Protein AF-A0A962QA77-F1 (afdb_monomer)

Radius of gyration: 34.15 Å; Cα contacts (8 Å, |Δi|>4): 420; chains: 1; bounding box: 52×124×52 Å

Sequence (228 aa):
MKNAIILLVVTMLFLCENAISVGSSDRTVRLENITTDKTNQDINVTPTGTGVVSLNNYALLNDVLLYNFEDDSVSTGANVTLDTPEKTVKSVSNVSLSSIDMITAPSLGDQFFILTNKTGAVVTVNNLTGATPANQIITGTGDNLDMAINASLSLYYDTNSSKWRVVGGSGGGAGTLQEIYDASVPPSIDVTDTNGPLVLADSNLDPMTDNILEIQDSSDVETFSFDI

pLDDT: mean 74.61, std 20.06, range [27.59, 98.62]

Secondary structure (DSSP, 8-state):
----------EEEEETTTEEEEE-TTS-EEEEETTTTEEEEEE-----SS-PPP-S-HHHHHHHHS-PEEEE-S--BSSEEEPPPSSSEEEE--TTB-EEEEEPPPSSS-EEEEEEE-SSS-EEE-TT-SS-GGGBEE-SSSS-EEE-TT-EEEEEEETTTTEEEEEEE--S----HHHHHHTSPP-------SSS----B-TT-PBP-S----EE-TTS--EE----

Mean predicted aligned error: 18.29 Å

Structure (mmCIF, N/CA/C/O backbone):
data_AF-A0A962QA77-F1
#
_entry.id   AF-A0A962QA77-F1
#
loop_
_atom_site.group_PDB
_atom_site.id
_atom_site.type_symbol
_atom_site.label_atom_id
_atom_site.label_alt_id
_atom_site.label_comp_id
_atom_site.label_asym_id
_atom_site.label_entity_id
_atom_site.label_seq_id
_atom_site.pdbx_PDB_ins_code
_atom_site.Cartn_x
_atom_site.Cartn_y
_atom_site.Cartn_z
_atom_site.occupancy
_atom_site.B_iso_or_equiv
_a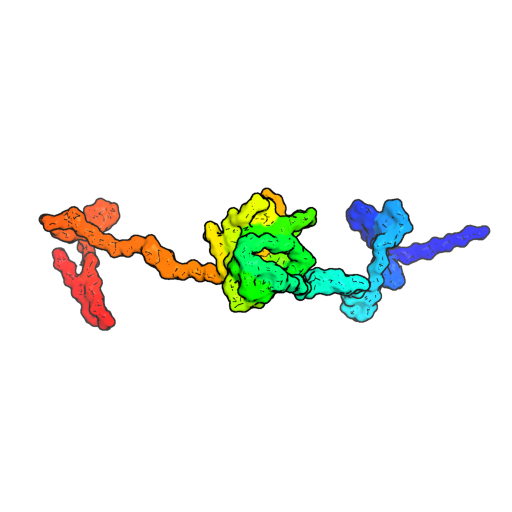tom_site.auth_seq_id
_atom_site.auth_comp_id
_atom_site.auth_asym_id
_atom_site.auth_atom_id
_atom_site.pdbx_PDB_model_num
ATOM 1 N N . MET A 1 1 ? 31.660 63.357 -15.142 1.00 35.28 1 MET A N 1
ATOM 2 C CA . MET A 1 1 ? 31.754 62.539 -13.915 1.00 35.28 1 MET A CA 1
ATOM 3 C C . MET A 1 1 ? 30.790 61.372 -14.068 1.00 35.28 1 MET A C 1
ATOM 5 O O . MET A 1 1 ? 29.591 61.602 -14.086 1.00 35.28 1 MET A O 1
ATOM 9 N N . LYS A 1 2 ? 31.298 60.161 -14.328 1.00 32.53 2 LYS A N 1
ATOM 10 C CA . LYS A 1 2 ? 30.496 58.928 -14.369 1.00 32.53 2 LYS A CA 1
ATOM 11 C C . LYS A 1 2 ? 30.696 58.239 -13.022 1.00 32.53 2 LYS A C 1
ATOM 13 O O . LYS A 1 2 ? 31.818 57.852 -12.713 1.00 32.53 2 LYS A O 1
ATOM 18 N N . ASN A 1 3 ? 29.641 58.156 -12.222 1.00 28.28 3 ASN A N 1
ATOM 19 C CA . ASN A 1 3 ? 29.680 57.482 -10.929 1.00 28.28 3 ASN A CA 1
ATOM 20 C C . ASN A 1 3 ? 29.719 55.969 -11.173 1.00 28.28 3 ASN A C 1
ATOM 22 O O . ASN A 1 3 ? 28.799 55.423 -11.778 1.00 28.28 3 ASN A O 1
ATOM 26 N N . ALA A 1 4 ? 30.792 55.310 -10.740 1.00 27.59 4 ALA A N 1
ATOM 27 C CA . ALA A 1 4 ? 30.869 53.857 -10.697 1.00 27.59 4 ALA A CA 1
ATOM 28 C C . ALA A 1 4 ? 30.218 53.373 -9.395 1.00 27.59 4 ALA A C 1
ATOM 30 O O . ALA A 1 4 ? 30.636 53.772 -8.309 1.00 27.59 4 ALA A O 1
ATOM 31 N N . ILE A 1 5 ? 29.190 52.532 -9.505 1.00 35.88 5 ILE A N 1
ATOM 32 C CA . ILE A 1 5 ? 28.643 51.780 -8.374 1.00 35.88 5 ILE A CA 1
ATOM 33 C C . ILE A 1 5 ? 29.513 50.529 -8.237 1.00 35.88 5 ILE A C 1
ATOM 35 O O . ILE A 1 5 ? 29.504 49.666 -9.111 1.00 35.88 5 ILE A O 1
ATOM 39 N N . ILE A 1 6 ? 30.313 50.463 -7.174 1.00 33.72 6 ILE A N 1
ATOM 40 C CA . ILE A 1 6 ? 31.056 49.258 -6.796 1.00 33.72 6 ILE A CA 1
ATOM 41 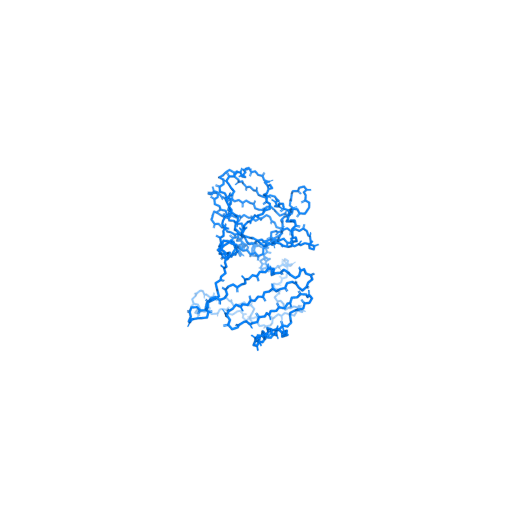C C . ILE A 1 6 ? 30.085 48.365 -6.023 1.00 33.72 6 ILE A C 1
ATOM 43 O O . ILE A 1 6 ? 29.670 48.719 -4.920 1.00 33.72 6 ILE A O 1
ATOM 47 N N . LEU A 1 7 ? 29.712 47.224 -6.604 1.00 40.56 7 LEU A N 1
ATOM 48 C CA . LEU A 1 7 ? 28.947 46.182 -5.922 1.00 40.56 7 LEU A CA 1
ATOM 49 C C . LEU A 1 7 ? 29.936 45.175 -5.318 1.00 40.56 7 LEU A C 1
ATOM 51 O O . LEU A 1 7 ? 30.685 44.521 -6.039 1.00 40.56 7 LEU A O 1
ATOM 55 N N . LEU A 1 8 ? 29.975 45.089 -3.988 1.00 38.34 8 LEU A N 1
ATOM 56 C CA . LEU A 1 8 ? 30.843 44.175 -3.240 1.00 38.34 8 LEU A CA 1
ATOM 57 C C . LEU A 1 8 ? 30.113 42.829 -3.072 1.00 38.34 8 LEU A C 1
ATOM 59 O O . LEU A 1 8 ? 29.238 42.708 -2.218 1.00 38.34 8 LEU A O 1
ATOM 63 N N . VAL A 1 9 ? 30.445 41.833 -3.900 1.00 49.41 9 VAL A N 1
ATOM 64 C CA . VAL A 1 9 ? 29.938 40.449 -3.792 1.00 49.41 9 VAL A CA 1
ATOM 65 C C . VAL A 1 9 ? 31.012 39.581 -3.136 1.00 49.41 9 VAL A C 1
ATOM 67 O O . VAL A 1 9 ? 32.176 39.657 -3.523 1.00 49.41 9 VAL A O 1
ATOM 70 N N . VAL A 1 10 ? 30.641 38.786 -2.124 1.00 52.81 10 VAL A N 1
ATOM 71 C CA . VAL A 1 10 ? 31.610 38.072 -1.268 1.00 52.81 10 VAL A CA 1
ATOM 72 C C . VAL A 1 10 ? 31.948 36.673 -1.804 1.00 52.81 10 VAL A C 1
ATOM 74 O O . VAL A 1 10 ? 33.113 36.291 -1.758 1.00 52.81 10 VAL A O 1
ATOM 77 N N . THR A 1 11 ? 30.994 35.933 -2.380 1.00 53.22 11 THR A N 1
ATOM 78 C CA . THR A 1 11 ? 31.228 34.629 -3.039 1.00 53.22 11 THR A CA 1
ATOM 79 C C . THR A 1 11 ? 30.122 34.307 -4.059 1.00 53.22 11 THR A C 1
ATOM 81 O O . THR A 1 11 ? 28.952 34.620 -3.834 1.00 53.22 11 THR A O 1
ATOM 84 N N . MET A 1 12 ? 30.481 33.666 -5.181 1.00 54.38 12 MET A N 1
ATOM 85 C CA . MET A 1 12 ? 29.548 33.145 -6.196 1.00 54.38 12 MET A CA 1
ATOM 86 C C . MET A 1 12 ? 29.799 31.650 -6.424 1.00 54.38 12 MET A C 1
ATOM 88 O O . MET A 1 12 ? 30.950 31.238 -6.570 1.00 54.38 12 MET A O 1
ATOM 92 N N . LEU A 1 13 ? 28.727 30.856 -6.489 1.00 50.12 13 LEU A N 1
ATOM 93 C CA . LEU A 1 13 ? 28.765 29.445 -6.884 1.00 50.12 13 LEU A CA 1
ATOM 94 C C . LEU A 1 13 ? 27.788 29.227 -8.046 1.00 50.12 13 LEU A C 1
ATOM 96 O O . LEU A 1 13 ? 26.624 29.626 -7.971 1.00 50.12 13 LEU A O 1
ATOM 100 N N . PHE A 1 14 ? 28.275 28.604 -9.119 1.00 49.62 14 PHE A N 1
ATOM 101 C CA . PHE A 1 14 ? 27.453 28.211 -10.260 1.00 49.62 14 PHE A CA 1
ATOM 102 C C . PHE A 1 14 ? 26.822 26.848 -9.978 1.00 49.62 14 PHE A C 1
ATOM 104 O O . PHE A 1 14 ? 27.535 25.878 -9.721 1.00 49.62 14 PHE A O 1
ATOM 111 N N . LEU A 1 15 ? 25.495 26.778 -10.036 1.00 49.66 15 LEU A N 1
ATOM 112 C CA . LEU A 1 15 ? 24.746 25.526 -10.040 1.00 49.66 15 LEU A CA 1
ATOM 113 C C . LEU A 1 15 ? 24.338 25.264 -11.502 1.00 49.66 15 LEU A C 1
ATOM 115 O O . LEU A 1 15 ? 24.149 26.205 -12.272 1.00 49.66 15 LEU A O 1
ATOM 119 N N . CYS A 1 16 ? 24.331 24.009 -11.948 1.00 42.44 16 CYS A N 1
ATOM 120 C CA . CYS A 1 16 ? 24.221 23.680 -13.376 1.00 42.44 16 CYS A CA 1
ATOM 121 C C . CYS A 1 16 ? 22.998 24.308 -14.087 1.00 42.44 16 CYS A C 1
ATOM 123 O O . CYS A 1 16 ? 21.964 24.554 -13.473 1.00 42.44 16 CYS A O 1
ATOM 125 N N . GLU A 1 17 ? 23.148 24.529 -15.401 1.00 46.62 17 GLU A N 1
ATOM 126 C CA . GLU A 1 17 ? 22.107 24.892 -16.384 1.00 46.62 17 GLU A CA 1
ATOM 127 C C . GLU A 1 17 ? 21.155 26.042 -16.002 1.00 46.62 17 GLU A C 1
ATOM 129 O O . GLU A 1 17 ? 19.943 25.919 -16.120 1.00 46.62 17 GLU A O 1
ATOM 134 N N . ASN A 1 18 ? 21.715 27.220 -15.697 1.00 51.97 18 ASN A N 1
ATOM 135 C CA . ASN A 1 18 ? 21.033 28.536 -15.654 1.00 51.97 18 ASN A CA 1
ATOM 136 C C . ASN A 1 18 ? 20.678 29.086 -14.261 1.00 51.97 18 ASN A C 1
ATOM 138 O O . ASN A 1 18 ? 19.894 30.036 -14.172 1.00 51.97 18 ASN A O 1
ATOM 142 N N . ALA A 1 19 ? 21.287 28.565 -13.192 1.00 47.34 19 ALA A N 1
ATOM 143 C CA . ALA A 1 19 ? 21.128 29.106 -11.843 1.00 47.34 19 ALA A CA 1
ATOM 144 C C . ALA A 1 19 ? 22.469 29.543 -11.227 1.00 47.34 19 ALA A C 1
ATOM 146 O O . ALA A 1 19 ? 23.439 28.786 -11.173 1.00 47.34 19 ALA A O 1
ATOM 147 N N . ILE A 1 20 ? 22.514 30.768 -10.703 1.00 54.28 20 ILE A N 1
ATOM 148 C CA . ILE A 1 20 ? 23.614 31.252 -9.858 1.00 54.28 20 ILE A CA 1
ATOM 149 C C . ILE A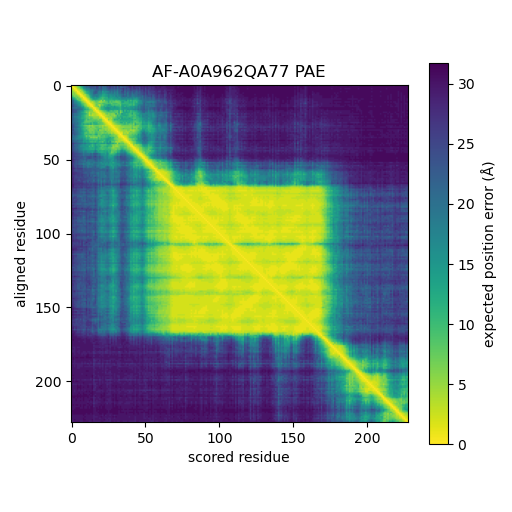 1 20 ? 23.062 31.445 -8.451 1.00 54.28 20 ILE A C 1
ATOM 151 O O . ILE A 1 20 ? 21.992 32.029 -8.279 1.00 54.28 20 ILE A O 1
ATOM 155 N N . SER A 1 21 ? 23.804 30.980 -7.445 1.00 51.06 21 SER A N 1
ATOM 156 C CA . SER A 1 21 ? 23.582 31.409 -6.065 1.00 51.06 21 SER A CA 1
ATOM 157 C C . SER A 1 21 ? 24.559 32.533 -5.731 1.00 51.06 21 SER A C 1
ATOM 159 O O . SER A 1 21 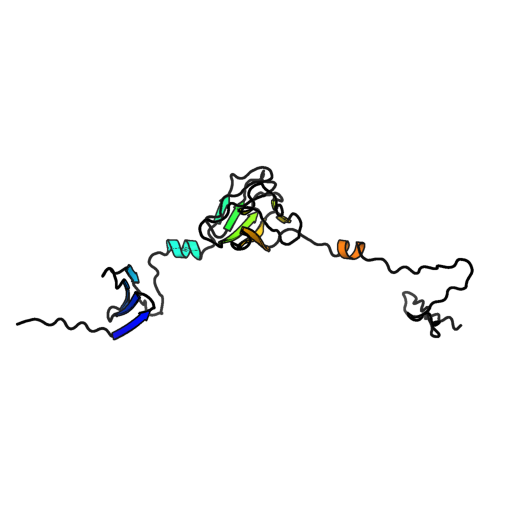? 25.780 32.328 -5.781 1.00 51.06 21 SER A O 1
ATOM 161 N N . VAL A 1 22 ? 24.029 33.706 -5.385 1.00 58.38 22 VAL A N 1
ATOM 162 C CA . VAL A 1 22 ? 24.825 34.868 -4.964 1.00 58.38 22 VAL A CA 1
ATOM 163 C C . VAL A 1 22 ? 24.709 35.037 -3.452 1.00 58.38 22 VAL A C 1
ATOM 165 O O . VAL A 1 22 ? 23.602 35.143 -2.922 1.00 58.38 22 VAL A O 1
ATOM 168 N N . GLY A 1 23 ? 25.853 35.054 -2.761 1.00 53.75 23 GLY A N 1
ATOM 169 C CA . GLY A 1 23 ? 25.940 35.388 -1.340 1.00 53.75 23 GLY A CA 1
ATOM 170 C C . GLY A 1 23 ? 26.182 36.885 -1.136 1.00 53.75 23 GLY A C 1
ATOM 171 O O . GLY A 1 23 ? 27.214 37.422 -1.551 1.00 53.75 23 GLY A O 1
ATOM 172 N N . SER A 1 24 ? 25.244 37.558 -0.475 1.00 57.03 24 SER A N 1
ATOM 173 C CA . SER A 1 24 ? 25.326 38.985 -0.143 1.00 57.03 24 SER A CA 1
ATOM 174 C C . SER A 1 24 ? 25.873 39.254 1.259 1.00 57.03 24 SER A C 1
ATOM 176 O O . SER A 1 24 ? 25.627 38.499 2.200 1.00 57.03 24 SER A O 1
ATOM 178 N N . SER A 1 25 ? 26.451 40.441 1.460 1.00 56.69 25 SER A N 1
ATOM 179 C CA . SER A 1 25 ? 26.668 41.013 2.801 1.00 56.69 25 SER A CA 1
ATOM 180 C C . SER A 1 25 ? 25.363 41.335 3.551 1.00 56.69 25 SER A C 1
ATOM 182 O O . SER A 1 25 ? 25.377 41.439 4.776 1.00 56.69 25 SER A O 1
ATOM 184 N N . ASP A 1 26 ? 24.232 41.428 2.839 1.00 59.09 26 ASP A N 1
ATOM 185 C CA . ASP A 1 26 ? 22.878 41.547 3.406 1.00 59.09 26 ASP A CA 1
ATOM 186 C C . ASP A 1 26 ? 22.314 40.216 3.955 1.00 59.09 26 ASP A C 1
ATOM 188 O O . ASP A 1 26 ? 21.200 40.187 4.475 1.00 59.09 26 ASP A O 1
ATOM 192 N N . ARG A 1 27 ? 23.114 39.137 3.909 1.00 58.34 27 ARG A N 1
ATOM 193 C CA . ARG A 1 27 ? 22.802 37.794 4.431 1.00 58.34 27 ARG A CA 1
ATOM 194 C C . ARG A 1 27 ? 21.696 37.060 3.661 1.00 58.34 27 ARG A C 1
ATOM 196 O O . ARG A 1 27 ? 21.193 36.060 4.157 1.00 58.34 27 ARG A O 1
ATOM 203 N N . THR A 1 28 ? 21.348 37.496 2.451 1.00 54.34 28 THR A N 1
ATOM 204 C CA . THR A 1 28 ? 20.439 36.762 1.555 1.00 54.34 28 THR A CA 1
ATOM 205 C C . THR A 1 28 ? 21.198 35.808 0.630 1.00 54.34 28 THR A C 1
ATOM 207 O O . THR A 1 28 ? 22.342 36.070 0.247 1.00 54.34 28 THR A O 1
ATOM 210 N N . VAL A 1 29 ? 20.552 34.691 0.277 1.00 61.34 29 VAL A N 1
ATOM 211 C CA . VAL A 1 29 ? 20.947 33.852 -0.862 1.00 61.34 29 VAL A CA 1
ATOM 212 C C . VAL A 1 29 ? 19.907 34.074 -1.945 1.00 61.34 29 VAL A C 1
ATOM 214 O O . VAL A 1 29 ? 18.735 33.736 -1.770 1.00 61.34 29 VAL A O 1
ATOM 217 N N . ARG A 1 30 ? 20.335 34.665 -3.057 1.00 60.19 30 ARG A N 1
ATOM 218 C CA . ARG A 1 30 ? 19.460 34.951 -4.195 1.00 60.19 30 ARG A CA 1
ATOM 219 C C . ARG A 1 30 ? 19.675 33.902 -5.271 1.00 60.19 30 ARG A C 1
ATOM 221 O O . ARG A 1 30 ? 20.820 33.603 -5.614 1.00 60.19 30 ARG A O 1
ATOM 228 N N . LEU A 1 31 ? 18.573 33.335 -5.759 1.00 58.47 31 LEU A N 1
ATOM 229 C CA . LEU A 1 31 ? 18.558 32.430 -6.903 1.00 58.47 31 LEU A CA 1
ATOM 230 C C . LEU A 1 31 ? 18.036 33.210 -8.109 1.00 58.47 31 LEU A C 1
ATOM 232 O O . LEU A 1 31 ? 16.836 33.476 -8.245 1.00 58.47 31 LEU A O 1
ATOM 236 N N . GLU A 1 32 ? 18.964 33.605 -8.971 1.00 58.66 32 GLU A N 1
ATOM 237 C CA . GLU A 1 32 ? 18.669 34.383 -10.171 1.00 58.66 32 GLU A CA 1
ATOM 238 C C . GLU A 1 32 ? 18.554 33.455 -11.382 1.00 58.66 32 GLU A C 1
ATOM 240 O O . GLU A 1 32 ? 19.422 32.611 -11.621 1.00 58.66 32 GLU A O 1
ATOM 245 N N . ASN A 1 33 ? 17.469 33.609 -12.148 1.00 56.19 33 ASN A N 1
ATOM 246 C CA . ASN A 1 33 ? 17.348 32.964 -13.450 1.00 56.19 33 ASN A CA 1
ATOM 247 C C . ASN A 1 33 ? 18.086 33.823 -14.479 1.00 56.19 33 ASN A C 1
ATOM 249 O O . ASN A 1 33 ? 17.613 34.900 -14.856 1.00 56.19 33 ASN A O 1
ATOM 253 N N . ILE A 1 34 ? 19.230 33.319 -14.939 1.00 57.38 34 ILE A N 1
ATOM 254 C CA . ILE A 1 34 ? 20.154 34.034 -15.831 1.00 57.38 34 ILE A CA 1
ATOM 255 C C . ILE A 1 34 ? 19.479 34.425 -17.157 1.00 57.38 34 ILE A C 1
ATOM 257 O O . ILE A 1 34 ? 19.859 35.413 -17.778 1.00 57.38 34 ILE A O 1
ATOM 261 N N . THR A 1 35 ? 18.468 33.678 -17.607 1.00 56.16 35 THR A N 1
ATOM 262 C CA . THR A 1 35 ? 17.835 33.898 -18.915 1.00 56.16 35 THR A CA 1
ATOM 263 C C . THR A 1 35 ? 16.809 35.030 -18.896 1.00 56.16 35 THR A C 1
ATOM 265 O O . THR A 1 35 ? 16.621 35.702 -19.908 1.00 56.16 35 THR A O 1
ATOM 268 N N . THR A 1 36 ? 16.126 35.248 -17.770 1.00 58.50 36 THR A N 1
ATOM 269 C CA . THR A 1 36 ? 15.015 36.215 -17.687 1.00 58.50 36 THR A CA 1
ATOM 270 C C . THR A 1 36 ? 15.342 37.489 -16.918 1.00 58.50 36 THR A C 1
ATOM 272 O O . THR A 1 36 ? 14.483 38.367 -16.871 1.00 58.50 36 THR A O 1
ATOM 275 N N . ASP A 1 37 ? 16.529 37.577 -16.304 1.00 55.53 37 ASP A N 1
ATOM 276 C CA . ASP A 1 37 ? 16.958 38.686 -15.428 1.00 55.53 37 ASP A CA 1
ATOM 277 C C . ASP A 1 37 ? 15.907 39.029 -14.352 1.00 55.53 37 ASP A C 1
ATOM 279 O O . ASP A 1 37 ? 15.626 40.177 -14.011 1.00 55.53 37 ASP A O 1
ATOM 283 N N . LYS A 1 38 ? 15.237 37.982 -13.864 1.00 56.06 38 LYS A N 1
ATOM 284 C CA . LYS A 1 38 ? 14.234 38.052 -12.804 1.00 56.06 38 LYS A CA 1
ATOM 285 C C . LYS A 1 38 ? 14.732 37.205 -11.649 1.00 56.06 38 LYS A C 1
ATOM 287 O O . LYS A 1 38 ? 15.165 36.066 -11.855 1.00 56.06 38 LYS A O 1
ATOM 292 N N . THR A 1 39 ? 14.642 37.748 -10.440 1.00 55.12 39 THR A N 1
ATOM 293 C CA . THR A 1 39 ? 14.808 36.971 -9.214 1.00 55.12 39 THR A CA 1
ATOM 294 C C . THR A 1 39 ? 13.726 35.896 -9.209 1.00 55.12 39 THR A C 1
ATOM 296 O O . THR A 1 39 ? 12.532 36.191 -9.191 1.00 55.12 39 THR A O 1
ATOM 299 N N . ASN A 1 40 ? 14.135 34.633 -9.341 1.00 57.06 40 ASN A N 1
ATOM 300 C CA . ASN A 1 40 ? 13.177 33.535 -9.456 1.00 57.06 40 ASN A CA 1
ATOM 301 C C . ASN A 1 40 ? 12.640 33.170 -8.065 1.00 57.06 40 ASN A C 1
ATOM 303 O O . ASN A 1 40 ? 11.478 32.801 -7.924 1.00 57.06 40 ASN A O 1
ATOM 307 N N . GLN A 1 41 ? 13.475 33.352 -7.035 1.00 58.66 41 GLN A N 1
ATOM 308 C CA . GLN A 1 41 ? 13.081 33.446 -5.634 1.00 58.66 41 GLN A CA 1
ATOM 309 C C . GLN A 1 41 ? 14.151 34.168 -4.807 1.00 58.66 41 GLN A C 1
ATOM 311 O O . GLN A 1 41 ? 15.341 33.860 -4.908 1.00 58.66 41 GLN A O 1
ATOM 316 N N . ASP A 1 42 ? 13.699 35.048 -3.914 1.00 53.88 42 ASP A N 1
ATOM 317 C CA . ASP A 1 42 ? 14.505 35.526 -2.795 1.00 53.88 42 ASP A CA 1
ATOM 318 C C . ASP A 1 42 ? 14.300 34.574 -1.610 1.00 53.88 42 ASP A C 1
ATOM 320 O O . ASP A 1 42 ? 13.257 34.581 -0.946 1.00 53.88 42 ASP A O 1
ATOM 324 N N . ILE A 1 43 ? 15.297 33.730 -1.331 1.00 59.31 43 ILE A N 1
ATOM 325 C CA . ILE A 1 43 ? 15.311 32.960 -0.089 1.00 59.31 43 ILE A CA 1
ATOM 326 C C . ILE A 1 43 ? 15.869 33.885 0.991 1.00 59.31 43 ILE A C 1
ATOM 328 O O . ILE A 1 43 ? 17.079 34.088 1.119 1.00 59.31 43 ILE A O 1
ATOM 332 N N . ASN A 1 44 ? 14.962 34.460 1.781 1.00 51.03 44 ASN A N 1
ATOM 333 C CA . ASN A 1 44 ? 15.312 35.215 2.981 1.00 51.03 44 ASN A CA 1
ATOM 334 C C . ASN A 1 44 ? 15.890 34.271 4.041 1.00 51.03 44 ASN A C 1
ATOM 336 O O . ASN A 1 44 ? 15.197 33.797 4.941 1.00 51.03 44 ASN A O 1
ATOM 340 N N . VAL A 1 45 ? 17.189 34.003 3.946 1.00 53.34 45 VAL A N 1
ATOM 341 C CA . VAL A 1 45 ? 17.944 33.325 4.997 1.00 53.34 45 VAL A CA 1
ATOM 342 C C . VAL A 1 45 ? 18.231 34.347 6.093 1.00 53.34 45 VAL A C 1
ATOM 344 O O . VAL A 1 45 ? 19.322 34.891 6.168 1.00 53.34 45 VAL A O 1
ATOM 347 N N . THR A 1 46 ? 17.253 34.658 6.943 1.00 47.88 46 THR A N 1
ATOM 348 C CA . THR A 1 46 ? 17.493 35.496 8.128 1.00 47.88 46 THR A CA 1
ATOM 349 C C . THR A 1 46 ? 18.121 34.622 9.214 1.00 47.88 46 THR A C 1
ATOM 351 O O . THR A 1 46 ? 17.396 33.873 9.868 1.00 47.88 46 THR A O 1
ATOM 354 N N . PRO A 1 47 ? 19.440 34.676 9.475 1.00 49.22 47 PRO A N 1
ATOM 355 C CA . PRO A 1 47 ? 20.046 33.789 10.449 1.00 49.22 47 PRO A CA 1
ATOM 356 C C . PRO A 1 47 ? 19.830 34.427 11.822 1.00 49.22 47 PRO A C 1
ATOM 358 O O . PRO A 1 47 ? 20.568 35.340 12.220 1.00 49.22 47 PRO A O 1
ATOM 361 N N . THR A 1 48 ? 18.822 33.961 12.559 1.00 45.38 48 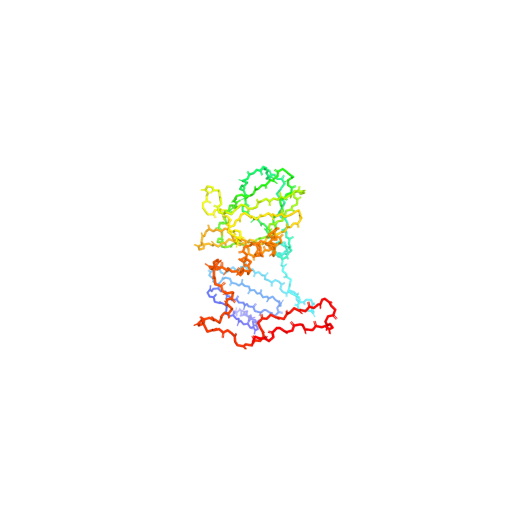THR A N 1
ATOM 362 C CA . THR A 1 48 ? 18.598 34.298 13.974 1.00 45.38 48 THR A CA 1
ATOM 363 C C . THR A 1 48 ? 19.623 33.584 14.848 1.00 45.38 48 THR A C 1
ATOM 365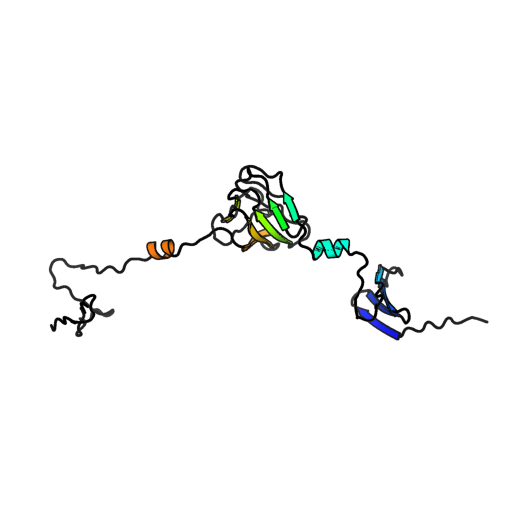 O O . THR A 1 48 ? 19.290 32.680 15.604 1.00 45.38 48 THR A O 1
ATOM 368 N N . GLY A 1 49 ? 20.905 33.921 14.684 1.00 46.53 49 GLY A N 1
ATOM 369 C CA . GLY A 1 49 ? 22.006 33.517 15.570 1.00 46.53 49 GLY A CA 1
ATOM 370 C C . GLY A 1 49 ? 22.248 32.010 15.768 1.00 46.53 49 GLY A C 1
ATOM 371 O O . GLY A 1 49 ? 23.151 31.660 16.514 1.00 46.53 49 GLY A O 1
ATOM 372 N N . THR A 1 50 ? 21.480 31.126 15.126 1.00 48.56 50 THR A N 1
ATOM 373 C CA . THR A 1 50 ? 21.441 29.677 15.418 1.00 48.56 50 THR A CA 1
ATOM 374 C C . THR A 1 50 ? 21.407 28.790 14.167 1.00 48.56 50 THR A C 1
ATOM 376 O O . THR A 1 50 ? 21.228 27.586 14.279 1.00 48.56 50 THR A O 1
ATOM 379 N N . GLY A 1 51 ? 21.620 29.343 12.965 1.00 44.53 51 GLY A N 1
ATOM 380 C CA . GLY A 1 51 ? 21.683 28.538 11.733 1.00 44.53 51 GLY A CA 1
ATOM 381 C C . GLY A 1 51 ? 20.328 28.038 11.217 1.00 44.53 51 GLY A C 1
ATOM 382 O O . GLY A 1 51 ? 20.282 27.072 10.464 1.00 44.53 51 GLY A O 1
ATOM 383 N N . VAL A 1 52 ? 19.223 28.685 11.597 1.00 46.12 52 VAL A N 1
ATOM 384 C CA . VAL A 1 52 ? 17.884 28.327 11.111 1.00 46.12 52 VAL A CA 1
ATOM 385 C C . VAL A 1 52 ? 17.620 28.986 9.754 1.00 46.12 52 VAL A C 1
ATOM 387 O O . VAL A 1 52 ? 17.712 30.206 9.617 1.00 46.12 52 VAL A O 1
ATOM 390 N N . VAL A 1 53 ? 17.292 28.165 8.754 1.00 55.59 53 VAL A N 1
ATOM 391 C CA . VAL A 1 53 ? 16.797 28.591 7.438 1.00 55.59 53 VAL A CA 1
ATOM 392 C C . VAL A 1 53 ? 15.281 28.745 7.532 1.00 55.59 53 VAL A C 1
ATOM 394 O O . VAL A 1 53 ? 14.579 27.784 7.838 1.00 55.59 53 VAL A O 1
ATOM 397 N N . SER A 1 54 ? 14.777 29.952 7.279 1.00 51.03 54 SER A N 1
ATOM 398 C CA . SER A 1 54 ? 13.339 30.229 7.270 1.00 51.03 54 SER A CA 1
ATOM 399 C C . SER A 1 54 ? 12.778 29.982 5.869 1.00 51.03 54 SER A C 1
ATOM 401 O O . SER A 1 54 ? 13.212 30.611 4.905 1.00 51.03 54 SER A O 1
ATOM 403 N N . LEU A 1 55 ? 11.836 29.047 5.741 1.00 60.25 55 LEU A N 1
ATOM 404 C CA . LEU A 1 55 ? 11.169 28.734 4.477 1.00 60.25 55 LEU A CA 1
ATOM 405 C C . LEU A 1 55 ? 9.825 29.470 4.430 1.00 60.25 55 LEU A C 1
ATOM 407 O O . LEU A 1 55 ? 8.914 29.180 5.201 1.00 60.25 55 LEU A O 1
ATOM 411 N N . ASN A 1 56 ? 9.708 30.439 3.518 1.00 54.69 56 ASN A N 1
ATOM 412 C CA . ASN A 1 56 ? 8.592 31.396 3.464 1.00 54.69 56 ASN A CA 1
ATOM 413 C C . ASN A 1 56 ? 7.238 30.770 3.072 1.00 54.69 56 ASN A C 1
ATOM 415 O O . ASN A 1 56 ? 6.199 31.393 3.265 1.00 54.69 56 ASN A O 1
ATOM 419 N N . ASN A 1 57 ? 7.241 29.537 2.556 1.00 58.34 57 ASN A N 1
ATOM 420 C CA . ASN A 1 57 ? 6.047 28.749 2.246 1.00 58.34 57 ASN A CA 1
ATOM 421 C C . ASN A 1 57 ? 5.951 27.540 3.179 1.00 58.34 57 ASN A C 1
ATOM 423 O O . ASN A 1 57 ? 5.981 26.386 2.747 1.00 58.34 57 ASN A O 1
ATOM 427 N N . TYR A 1 58 ? 5.817 27.822 4.478 1.00 59.88 58 TYR A N 1
ATOM 428 C CA . TYR A 1 58 ? 5.584 26.791 5.485 1.00 59.88 58 TYR A CA 1
ATOM 429 C C . TYR A 1 58 ? 4.419 25.882 5.086 1.00 59.88 58 TYR A C 1
ATOM 431 O O . TYR A 1 58 ? 4.544 24.690 5.266 1.00 59.88 58 TYR A O 1
ATOM 439 N N . ALA A 1 59 ? 3.356 26.387 4.447 1.00 62.50 59 ALA A N 1
ATOM 440 C CA . ALA A 1 59 ? 2.207 25.578 4.028 1.00 62.50 59 ALA A CA 1
ATOM 441 C C . ALA A 1 59 ? 2.563 24.394 3.108 1.00 62.50 59 ALA A C 1
ATOM 443 O O . ALA A 1 59 ? 2.080 23.302 3.357 1.00 62.50 59 ALA A O 1
ATOM 444 N N . LEU A 1 60 ? 3.426 24.576 2.100 1.00 64.06 60 LEU A N 1
ATOM 445 C CA . LEU A 1 60 ? 3.825 23.494 1.184 1.00 64.06 60 LEU A CA 1
ATOM 446 C C . LEU A 1 60 ? 4.783 22.508 1.852 1.00 64.06 60 LEU A C 1
ATOM 448 O O . LEU A 1 60 ? 4.694 21.307 1.640 1.00 64.06 60 LEU A O 1
ATOM 452 N N . LEU A 1 61 ? 5.687 23.008 2.695 1.00 62.47 61 LEU A N 1
ATOM 453 C CA . LEU A 1 61 ? 6.575 22.144 3.463 1.00 62.47 61 LEU A CA 1
ATOM 454 C C . LEU A 1 61 ? 5.805 21.368 4.537 1.00 62.47 61 LEU A C 1
ATOM 456 O O . LEU A 1 61 ? 6.105 20.212 4.780 1.00 62.47 61 LEU A O 1
ATOM 460 N N . ASN A 1 62 ? 4.799 21.983 5.152 1.00 65.56 62 ASN A N 1
ATOM 461 C CA . ASN A 1 62 ? 3.879 21.338 6.079 1.00 65.56 62 ASN A CA 1
ATOM 462 C C . ASN A 1 62 ? 3.001 20.327 5.341 1.00 65.56 62 ASN A C 1
ATOM 464 O O . ASN A 1 62 ? 2.710 19.274 5.893 1.00 65.56 62 ASN A O 1
ATOM 468 N N . ASP A 1 63 ? 2.635 20.622 4.088 1.00 66.50 63 ASP A N 1
ATOM 469 C CA . ASP A 1 63 ? 1.900 19.696 3.231 1.00 66.50 63 ASP A CA 1
ATOM 470 C C . ASP A 1 63 ? 2.719 18.427 2.921 1.00 66.50 63 ASP A C 1
ATOM 472 O O . ASP A 1 63 ? 2.189 17.318 2.905 1.00 66.50 63 ASP A O 1
ATOM 476 N N . VAL A 1 64 ? 4.034 18.600 2.734 1.00 66.12 64 VAL A N 1
ATOM 477 C CA . VAL A 1 64 ? 4.988 17.536 2.379 1.00 66.12 64 VAL A CA 1
ATOM 478 C C . VAL A 1 64 ? 5.562 16.795 3.600 1.00 66.12 64 VAL A C 1
ATOM 480 O O . VAL A 1 64 ? 5.796 15.592 3.518 1.00 66.12 64 VAL A O 1
ATOM 483 N N . LEU A 1 65 ? 5.829 17.482 4.719 1.00 65.50 65 LEU A N 1
ATOM 484 C CA . LEU A 1 65 ? 6.524 16.925 5.892 1.00 65.50 65 LEU A CA 1
ATOM 485 C C . LEU A 1 65 ? 5.596 16.476 7.021 1.00 65.50 65 LEU A C 1
ATOM 487 O O . LEU A 1 65 ? 5.975 15.579 7.776 1.00 65.50 65 LEU A O 1
ATOM 491 N N . LEU A 1 66 ? 4.418 17.084 7.184 1.00 65.19 66 LEU A N 1
ATOM 492 C CA . LEU A 1 66 ? 3.413 16.515 8.075 1.00 65.19 66 LEU A CA 1
ATOM 493 C C . LEU A 1 66 ? 2.615 15.481 7.293 1.00 65.19 66 LEU A C 1
ATOM 495 O O . LEU A 1 66 ? 2.277 15.682 6.131 1.00 65.19 66 LEU A O 1
ATOM 499 N N . TYR A 1 67 ? 2.312 14.364 7.946 1.00 66.19 67 TYR A N 1
ATOM 500 C CA . TYR A 1 67 ? 1.338 13.399 7.460 1.00 66.19 67 TYR A CA 1
ATOM 501 C C . TYR A 1 67 ? -0.015 14.094 7.295 1.00 66.19 67 TYR A C 1
ATOM 503 O O . TYR A 1 67 ? -0.797 14.176 8.240 1.00 66.19 67 TYR A O 1
ATOM 511 N N . ASN A 1 68 ? -0.276 14.638 6.110 1.00 75.19 68 ASN A N 1
ATOM 512 C CA . ASN A 1 68 ? -1.589 15.159 5.785 1.00 75.19 68 ASN A CA 1
ATOM 513 C C . ASN A 1 68 ? -2.477 13.990 5.392 1.00 75.19 68 ASN A C 1
ATOM 515 O O . ASN A 1 68 ? -2.096 13.133 4.592 1.00 75.19 68 ASN A O 1
ATOM 519 N N . PHE A 1 69 ? -3.637 13.950 6.031 1.00 86.75 69 PHE A N 1
ATOM 520 C CA . PHE A 1 69 ? -4.633 12.918 5.836 1.00 86.75 69 PHE A CA 1
ATOM 521 C C . PHE A 1 69 ? -5.653 13.429 4.827 1.00 86.75 69 PHE A C 1
ATOM 523 O O . PHE A 1 69 ? -6.271 14.473 5.025 1.00 86.75 69 PHE A O 1
ATOM 530 N N . GLU A 1 70 ? -5.827 12.676 3.758 1.00 93.06 70 GLU A N 1
ATOM 531 C CA . GLU A 1 70 ? -7.022 12.689 2.932 1.00 93.06 70 GLU A CA 1
ATOM 532 C C . GLU A 1 70 ? -8.022 11.702 3.553 1.00 93.06 70 GLU A C 1
ATOM 534 O O . GLU A 1 70 ? -7.660 10.556 3.827 1.00 93.06 70 GLU A O 1
ATOM 539 N N . ASP A 1 71 ? -9.254 12.139 3.822 1.00 94.88 71 ASP A N 1
ATOM 540 C CA . ASP A 1 71 ? -10.336 11.265 4.294 1.00 94.88 71 ASP A CA 1
ATOM 541 C C . ASP A 1 71 ? -11.322 10.997 3.154 1.00 94.88 71 ASP A C 1
ATOM 543 O O . ASP A 1 71 ? -11.939 11.914 2.614 1.00 94.88 71 ASP A O 1
ATOM 547 N N . ASP A 1 72 ? -11.473 9.725 2.807 1.00 97.62 72 ASP A N 1
ATOM 548 C CA . ASP A 1 72 ? -12.471 9.211 1.883 1.00 97.62 72 ASP A CA 1
ATOM 549 C C . ASP A 1 72 ? -13.604 8.561 2.683 1.00 97.62 72 ASP A C 1
ATOM 551 O O . ASP A 1 72 ? -13.574 7.382 3.057 1.00 97.62 72 ASP A O 1
ATOM 555 N N . SER A 1 73 ? -14.624 9.371 2.945 1.00 97.06 73 SER A N 1
ATOM 556 C CA . SER A 1 73 ? -15.860 8.959 3.612 1.00 97.06 73 SER A CA 1
ATOM 557 C C . SER A 1 73 ? -16.980 8.591 2.631 1.00 97.06 73 SER A C 1
ATOM 559 O O . SER A 1 73 ? -18.089 8.255 3.061 1.00 97.06 73 SER A O 1
ATOM 561 N N . VAL A 1 74 ? -16.720 8.633 1.317 1.00 97.69 74 VAL A N 1
ATOM 562 C CA . VAL A 1 74 ? -17.747 8.507 0.265 1.00 97.69 74 VAL A CA 1
ATOM 563 C C . VAL A 1 74 ? -17.674 7.194 -0.511 1.00 97.69 74 VAL A C 1
ATOM 565 O O . VAL A 1 74 ? -18.695 6.756 -1.039 1.00 97.69 74 VAL A O 1
ATOM 568 N N . SER A 1 75 ? -16.512 6.546 -0.564 1.00 98.00 75 SER A N 1
ATOM 569 C CA . SER A 1 75 ? -16.343 5.226 -1.175 1.00 98.00 75 SER A CA 1
ATOM 570 C C . SER A 1 75 ? -17.158 4.161 -0.437 1.00 98.00 75 SER A C 1
ATOM 572 O O . SER A 1 75 ? -17.069 4.040 0.780 1.00 98.00 75 SER A O 1
ATOM 574 N N . THR A 1 76 ? -17.964 3.374 -1.158 1.00 98.06 76 THR A N 1
ATOM 575 C CA . THR A 1 76 ? -18.900 2.392 -0.571 1.00 98.06 76 THR A CA 1
ATOM 576 C C . THR A 1 76 ? -19.019 1.126 -1.411 1.00 98.06 76 THR A C 1
ATOM 578 O O . THR A 1 76 ? -18.800 1.154 -2.620 1.00 98.06 76 THR A O 1
ATOM 581 N N . GLY A 1 77 ? -19.435 0.022 -0.785 1.00 98.31 77 GLY A N 1
ATOM 582 C CA . GLY A 1 77 ? -19.697 -1.244 -1.463 1.00 98.31 77 GLY A CA 1
ATOM 583 C C . GLY A 1 77 ? -18.431 -2.020 -1.826 1.00 98.31 77 GLY A C 1
ATOM 584 O O . GLY A 1 77 ? -17.377 -1.854 -1.213 1.00 98.31 77 GLY A O 1
ATOM 585 N N . ALA A 1 78 ? -18.567 -2.903 -2.814 1.00 98.25 78 ALA A N 1
ATOM 586 C CA . ALA A 1 78 ? -17.503 -3.784 -3.276 1.00 98.25 78 ALA A CA 1
ATOM 587 C C . ALA A 1 78 ? -16.848 -3.267 -4.560 1.00 98.25 78 ALA A C 1
ATOM 589 O O . ALA A 1 78 ? -17.496 -2.624 -5.387 1.00 98.25 78 ALA A O 1
ATOM 590 N N . ASN A 1 79 ? -15.588 -3.651 -4.746 1.00 98.06 79 ASN A N 1
ATOM 591 C CA . ASN A 1 79 ? -14.798 -3.489 -5.963 1.00 98.06 79 ASN A CA 1
ATOM 592 C C . ASN A 1 79 ? -14.647 -2.018 -6.357 1.00 98.06 79 ASN A C 1
ATOM 594 O O . ASN A 1 79 ? -14.743 -1.634 -7.526 1.00 98.06 79 ASN A O 1
ATOM 598 N N . VAL A 1 80 ? -14.444 -1.177 -5.344 1.00 98.50 80 VAL A N 1
ATOM 599 C CA . VAL A 1 80 ? -14.357 0.267 -5.522 1.00 98.50 80 VAL A CA 1
ATOM 600 C C . VAL A 1 80 ? -13.064 0.632 -6.240 1.00 98.50 80 VAL A C 1
ATOM 602 O O . VAL A 1 80 ? -12.008 0.035 -6.024 1.00 98.50 80 VAL A O 1
ATOM 605 N N . THR A 1 81 ? -13.163 1.643 -7.101 1.00 98.50 81 THR A N 1
ATOM 606 C CA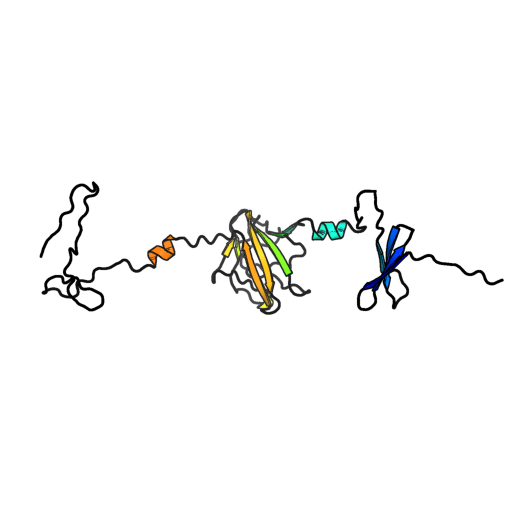 . THR A 1 81 ? -12.004 2.357 -7.634 1.00 98.50 81 THR A CA 1
ATOM 607 C C . THR A 1 81 ? -11.799 3.613 -6.809 1.00 98.50 81 THR A C 1
ATOM 609 O O . THR A 1 81 ? -12.654 4.494 -6.833 1.00 98.50 81 THR A O 1
ATOM 612 N N . LEU A 1 82 ? -10.691 3.690 -6.079 1.00 98.44 82 LEU A N 1
ATOM 613 C CA . LEU A 1 82 ? -10.319 4.908 -5.371 1.00 98.44 82 LEU A CA 1
ATOM 614 C C . LEU A 1 82 ? -9.703 5.917 -6.342 1.00 98.44 82 LEU A C 1
ATOM 616 O O . LEU A 1 82 ? -8.955 5.552 -7.252 1.00 98.44 82 LEU A O 1
ATOM 620 N N . ASP A 1 83 ? -9.958 7.198 -6.104 1.00 97.88 83 ASP A N 1
ATOM 621 C CA . ASP A 1 83 ? -9.249 8.269 -6.800 1.00 97.88 83 ASP A CA 1
ATOM 622 C C . ASP A 1 83 ? -7.774 8.322 -6.392 1.00 97.88 83 ASP A C 1
ATOM 624 O O . ASP A 1 83 ? -7.409 7.917 -5.278 1.00 97.88 83 ASP A O 1
ATOM 628 N N . THR A 1 84 ? -6.940 8.844 -7.298 1.00 96.75 84 THR A N 1
ATOM 629 C CA . THR A 1 84 ? -5.512 9.071 -7.059 1.00 96.75 84 THR A CA 1
ATOM 630 C C . THR A 1 84 ? -5.331 9.873 -5.768 1.00 96.75 84 THR A C 1
ATOM 632 O O . THR A 1 84 ? -5.920 10.946 -5.654 1.00 96.75 84 THR A O 1
ATOM 635 N N . PRO A 1 85 ? -4.529 9.389 -4.805 1.00 94.50 85 PRO A N 1
ATOM 636 C CA . PRO A 1 85 ? -4.301 10.102 -3.556 1.00 94.50 85 PRO A CA 1
ATOM 637 C C . PRO A 1 85 ? -3.675 11.478 -3.792 1.00 94.50 85 PRO A C 1
ATOM 639 O O . PRO A 1 85 ? -2.664 11.604 -4.491 1.00 94.50 85 PRO A O 1
ATOM 642 N N . GLU A 1 86 ? -4.248 12.501 -3.168 1.00 91.00 86 GLU A N 1
ATOM 643 C CA . GLU A 1 86 ? -3.724 13.870 -3.179 1.00 91.00 86 GLU A CA 1
ATOM 644 C C . GLU A 1 86 ? -2.740 14.109 -2.029 1.00 91.00 86 GLU A C 1
ATOM 646 O O . GLU A 1 86 ? -1.952 15.058 -2.063 1.00 91.00 86 GLU A O 1
ATOM 651 N N . LYS A 1 87 ? -2.781 13.252 -1.000 1.00 89.75 87 LYS A N 1
ATOM 652 C CA . LYS A 1 87 ? -1.939 13.330 0.199 1.00 89.75 87 LYS A CA 1
ATOM 653 C C . LYS A 1 87 ? -1.194 12.024 0.462 1.00 89.75 87 LYS A C 1
ATOM 655 O O . LYS A 1 87 ? -1.553 10.960 -0.035 1.00 89.75 87 LYS A O 1
ATOM 660 N N . THR A 1 88 ? -0.160 12.103 1.301 1.00 89.81 88 THR A N 1
ATOM 661 C CA . THR A 1 88 ? 0.673 10.950 1.683 1.00 89.81 88 THR A CA 1
ATOM 662 C C . THR A 1 88 ? -0.121 9.869 2.413 1.00 89.81 88 THR A C 1
ATOM 664 O O . THR A 1 88 ? 0.265 8.704 2.363 1.00 89.81 88 THR A O 1
ATOM 667 N N . VAL A 1 89 ? -1.217 10.219 3.094 1.00 92.31 89 VAL A N 1
ATOM 668 C CA . VAL A 1 89 ? -2.118 9.247 3.723 1.00 92.31 89 VAL A CA 1
ATOM 669 C C . VAL A 1 89 ? -3.525 9.436 3.185 1.00 92.31 89 VAL A C 1
ATOM 671 O O . VAL A 1 89 ? -4.069 10.531 3.284 1.00 92.31 89 VAL A O 1
ATOM 674 N N . LYS A 1 90 ? -4.137 8.347 2.716 1.00 96.19 90 LYS A N 1
ATOM 675 C CA . LYS A 1 90 ? -5.564 8.268 2.394 1.00 96.19 90 LYS A CA 1
ATOM 676 C C . LYS A 1 90 ? -6.247 7.325 3.376 1.00 96.19 90 LYS A C 1
ATOM 678 O O . LYS A 1 90 ? -5.877 6.156 3.486 1.00 96.19 90 LYS A O 1
ATOM 683 N N . SER A 1 91 ? -7.211 7.833 4.131 1.00 96.25 91 SER A N 1
ATOM 684 C CA . SER A 1 91 ? -8.026 7.050 5.060 1.00 96.25 91 SER A CA 1
ATOM 685 C C . SER A 1 91 ? -9.368 6.755 4.417 1.00 96.25 91 SER A C 1
ATOM 687 O O . SER A 1 91 ? -10.058 7.682 4.026 1.00 96.25 91 SER A O 1
ATOM 689 N N . VAL A 1 92 ? -9.752 5.486 4.328 1.00 98.19 92 VAL A N 1
ATOM 690 C CA . VAL A 1 92 ? -11.120 5.107 3.949 1.00 98.19 92 VAL A CA 1
ATOM 691 C C . VAL A 1 92 ? -11.939 4.919 5.218 1.00 98.19 92 VAL A C 1
ATOM 693 O O . VAL A 1 92 ? -11.556 4.130 6.084 1.00 98.19 92 VAL A O 1
ATOM 696 N N . SER A 1 93 ? -13.033 5.661 5.377 1.00 97.81 93 SER A N 1
ATOM 697 C CA . SER A 1 93 ? -13.767 5.749 6.652 1.00 97.81 93 SER A CA 1
ATOM 698 C C . SER A 1 93 ? -15.231 5.320 6.574 1.00 97.81 93 SER A C 1
ATOM 700 O O . SER A 1 93 ? -15.890 5.180 7.604 1.00 97.81 93 SER A O 1
ATOM 702 N N . ASN A 1 94 ? -15.751 5.034 5.382 1.00 98.00 94 ASN A N 1
ATOM 703 C CA . ASN A 1 94 ? -17.130 4.586 5.236 1.00 98.00 94 ASN A CA 1
ATOM 704 C C . ASN A 1 94 ? -17.309 3.102 5.608 1.00 98.00 94 ASN A C 1
ATOM 706 O O . ASN A 1 94 ? -16.725 2.223 4.981 1.00 98.00 94 ASN A O 1
ATOM 710 N N . VAL A 1 95 ? -18.186 2.811 6.573 1.00 96.38 95 VAL A N 1
ATOM 711 C CA . VAL A 1 95 ? -18.457 1.448 7.080 1.00 96.38 95 VAL A CA 1
ATOM 712 C C . VAL A 1 95 ? -18.990 0.463 6.033 1.00 96.38 95 VAL A C 1
ATOM 714 O O . VAL A 1 95 ? -18.902 -0.746 6.222 1.00 96.38 95 VAL A O 1
ATOM 717 N N . SER A 1 96 ? -19.568 0.958 4.937 1.00 97.75 96 SER A N 1
ATOM 718 C CA . SER A 1 96 ? -20.128 0.109 3.879 1.00 97.75 96 SER A CA 1
ATOM 719 C C . SER A 1 96 ? -19.124 -0.270 2.791 1.00 97.75 96 SER A C 1
ATOM 721 O O . SER A 1 96 ? -19.469 -1.046 1.901 1.00 97.75 96 SER A O 1
ATOM 723 N N . LEU A 1 97 ? -17.904 0.274 2.827 1.00 98.62 97 LEU A N 1
ATOM 724 C CA . LEU A 1 97 ? -16.827 -0.142 1.937 1.00 98.62 97 LEU A CA 1
ATOM 725 C C . LEU A 1 97 ? -16.372 -1.554 2.320 1.00 98.62 97 LEU A C 1
ATOM 727 O O . LEU A 1 97 ? -15.891 -1.769 3.429 1.00 98.62 97 LEU A O 1
ATOM 731 N N . SER A 1 98 ? -16.506 -2.503 1.398 1.00 98.12 98 SER A N 1
ATOM 732 C CA . SER A 1 98 ? -16.106 -3.896 1.606 1.00 98.12 98 SER A CA 1
ATOM 733 C C . SER A 1 98 ? -14.837 -4.269 0.848 1.00 98.12 98 SER A C 1
ATOM 735 O O . SER A 1 98 ? -14.056 -5.077 1.345 1.00 98.12 98 SER A O 1
ATOM 737 N N . SER A 1 99 ? -14.606 -3.704 -0.342 1.00 98.38 99 SER A N 1
ATOM 738 C CA . SER A 1 99 ? -13.398 -4.011 -1.115 1.00 98.38 99 SER A CA 1
ATOM 739 C C . SER A 1 99 ? -12.975 -2.919 -2.095 1.00 98.38 99 SER A C 1
ATOM 741 O O . SER A 1 99 ? -13.786 -2.109 -2.551 1.00 98.38 99 SER A O 1
ATOM 743 N N . ILE A 1 100 ? -11.685 -2.928 -2.429 1.00 98.62 100 ILE A N 1
ATOM 744 C CA . ILE A 1 100 ? -11.020 -2.015 -3.362 1.00 98.62 100 ILE A CA 1
ATOM 745 C C . ILE A 1 100 ? -10.391 -2.847 -4.486 1.00 98.62 100 ILE A C 1
ATOM 747 O O . ILE A 1 100 ? -9.532 -3.686 -4.218 1.00 98.62 100 ILE A O 1
ATOM 751 N N . ASP A 1 101 ? -10.792 -2.589 -5.732 1.00 98.12 101 ASP A N 1
ATOM 752 C CA . ASP A 1 101 ? -10.236 -3.239 -6.935 1.00 98.12 101 ASP A CA 1
ATOM 753 C C . ASP A 1 101 ? -9.095 -2.430 -7.547 1.00 98.12 101 ASP A C 1
ATOM 755 O O . ASP A 1 101 ? -8.130 -2.974 -8.087 1.00 98.12 101 ASP A O 1
ATOM 759 N N . MET A 1 102 ? -9.239 -1.106 -7.524 1.00 98.38 102 MET A N 1
ATOM 760 C CA . MET A 1 102 ? -8.411 -0.207 -8.315 1.00 98.38 102 MET A CA 1
ATOM 761 C C . MET A 1 102 ? -8.125 1.090 -7.564 1.00 98.38 102 MET A C 1
ATOM 763 O O . MET A 1 102 ? -8.922 1.549 -6.747 1.00 98.38 102 MET A O 1
ATOM 767 N N . ILE A 1 103 ? -7.000 1.715 -7.897 1.00 98.50 103 ILE A N 1
ATOM 768 C CA . ILE A 1 103 ? -6.680 3.098 -7.544 1.00 98.50 103 ILE A CA 1
ATOM 769 C C . ILE A 1 103 ? -6.274 3.801 -8.836 1.00 98.50 103 ILE A C 1
ATOM 771 O O . ILE A 1 103 ? -5.405 3.313 -9.562 1.00 98.50 103 ILE A O 1
ATOM 775 N N . THR A 1 104 ? -6.893 4.935 -9.149 1.00 98.38 104 THR A N 1
ATOM 776 C CA . THR A 1 104 ? -6.583 5.687 -10.370 1.00 98.38 104 THR A CA 1
ATOM 777 C C . THR A 1 104 ? -5.094 6.037 -10.423 1.00 98.38 104 THR A C 1
ATOM 779 O O . THR A 1 104 ? -4.539 6.576 -9.462 1.00 98.38 104 THR A O 1
ATOM 782 N N . ALA A 1 105 ? -4.434 5.693 -11.532 1.00 97.38 105 ALA A N 1
ATOM 783 C CA . ALA A 1 105 ? -3.009 5.940 -11.719 1.00 97.38 105 ALA A CA 1
ATOM 784 C C . ALA A 1 105 ? -2.670 7.444 -11.640 1.00 97.38 105 ALA A C 1
ATOM 786 O O . ALA A 1 105 ? -3.428 8.271 -12.156 1.00 97.38 105 ALA A O 1
ATOM 787 N N . PRO A 1 106 ? -1.528 7.813 -11.035 1.00 96.50 106 PRO A N 1
ATOM 788 C CA . PRO A 1 106 ? -1.075 9.196 -10.982 1.00 96.50 106 PRO A CA 1
ATOM 789 C C . PRO A 1 106 ? -0.741 9.753 -12.366 1.00 96.50 106 PRO A C 1
ATOM 791 O O . PRO A 1 106 ? -0.254 9.055 -13.255 1.00 96.50 106 PRO A O 1
ATOM 794 N N . SER A 1 107 ? -0.932 11.061 -12.526 1.00 92.81 107 SER A N 1
ATOM 795 C CA . SER A 1 107 ? -0.553 11.787 -13.743 1.00 92.81 107 SER A CA 1
ATOM 796 C C . SER A 1 107 ? 0.937 12.146 -13.802 1.00 92.81 107 SER A C 1
ATOM 798 O O . SER A 1 107 ? 1.451 12.421 -14.885 1.00 92.81 107 SER A O 1
ATOM 800 N N . LEU A 1 108 ? 1.635 12.143 -12.659 1.00 86.62 108 LEU A N 1
ATOM 801 C CA . LEU A 1 108 ? 3.011 12.638 -12.507 1.00 86.62 108 LEU A CA 1
ATOM 802 C C . LEU A 1 108 ? 4.036 11.534 -12.202 1.00 86.62 108 LEU A C 1
ATOM 804 O O . LEU A 1 108 ? 4.945 11.726 -11.400 1.00 86.62 108 LEU A O 1
ATOM 808 N N . GLY A 1 109 ? 3.929 10.399 -12.890 1.00 90.88 109 GLY A N 1
ATOM 809 C CA . GLY A 1 109 ? 4.898 9.310 -12.772 1.00 90.88 109 GLY A CA 1
ATOM 810 C C . GLY A 1 109 ? 4.710 8.488 -11.499 1.00 90.88 109 GLY A C 1
ATOM 811 O O . GLY A 1 109 ? 3.584 8.256 -11.075 1.00 90.88 109 GLY A O 1
ATOM 812 N N . ASP A 1 110 ? 5.802 8.000 -10.918 1.00 94.00 110 ASP A N 1
ATOM 813 C CA . ASP A 1 110 ? 5.743 7.168 -9.717 1.00 94.00 110 ASP A CA 1
ATOM 814 C C . ASP A 1 110 ? 5.187 7.945 -8.512 1.00 94.00 110 ASP A C 1
ATOM 816 O O . ASP A 1 110 ? 5.522 9.110 -8.296 1.00 94.00 110 ASP A O 1
ATOM 820 N N . GLN A 1 111 ? 4.378 7.288 -7.679 1.00 94.56 111 GLN A N 1
ATOM 821 C CA . GLN A 1 111 ? 3.788 7.903 -6.486 1.00 94.56 111 GLN A CA 1
ATOM 822 C C . GLN A 1 111 ? 3.782 6.928 -5.312 1.00 94.56 111 GLN A C 1
ATOM 824 O O . GLN A 1 111 ? 3.492 5.751 -5.487 1.00 94.56 111 GLN A O 1
ATOM 829 N N . PHE A 1 112 ? 4.059 7.422 -4.105 1.00 93.56 112 PHE A N 1
ATOM 830 C CA . PHE A 1 112 ? 3.947 6.664 -2.859 1.00 93.56 112 PHE A CA 1
ATOM 831 C C . PHE A 1 112 ? 2.850 7.250 -1.968 1.00 93.56 112 PHE A C 1
ATOM 833 O O . PHE A 1 112 ? 2.758 8.471 -1.839 1.00 93.56 112 PHE A O 1
ATOM 840 N N . PHE A 1 113 ? 2.068 6.393 -1.313 1.00 94.38 113 PHE A N 1
ATOM 841 C CA . PHE A 1 113 ? 1.145 6.804 -0.255 1.00 94.38 113 PHE A CA 1
ATOM 842 C C . PHE A 1 113 ? 0.844 5.655 0.720 1.00 94.38 113 PHE A C 1
ATOM 844 O O . PHE A 1 113 ? 1.175 4.494 0.475 1.00 94.38 113 PHE A O 1
ATOM 851 N N . ILE A 1 114 ? 0.191 5.985 1.832 1.00 94.94 114 ILE A N 1
ATOM 852 C CA . ILE A 1 114 ? -0.296 5.041 2.835 1.00 94.94 114 ILE A CA 1
ATOM 853 C C . ILE A 1 114 ? -1.824 5.017 2.797 1.00 94.94 114 ILE A C 1
ATOM 855 O O . ILE A 1 114 ? -2.478 6.027 3.056 1.00 94.94 114 ILE A O 1
ATOM 859 N N . LEU A 1 115 ? -2.400 3.850 2.534 1.00 97.25 115 LEU A N 1
ATOM 860 C CA . LEU A 1 115 ? -3.829 3.599 2.669 1.00 97.25 115 LEU A CA 1
ATOM 861 C C . LEU A 1 115 ? -4.125 3.132 4.095 1.00 97.25 115 LEU A C 1
ATOM 863 O O . LEU A 1 115 ? -3.480 2.207 4.582 1.00 97.25 115 LEU A O 1
ATOM 867 N N . THR A 1 116 ? -5.104 3.732 4.767 1.00 96.50 116 THR A N 1
ATOM 868 C CA . THR A 1 116 ? -5.509 3.349 6.129 1.00 96.50 116 THR A CA 1
ATOM 869 C C . THR A 1 116 ? -6.984 2.986 6.179 1.00 96.50 116 THR A C 1
ATOM 871 O O . THR A 1 116 ? -7.835 3.749 5.728 1.00 96.50 116 THR A O 1
ATOM 874 N N . ASN A 1 117 ? -7.298 1.841 6.784 1.00 97.06 117 ASN A N 1
ATOM 875 C CA . ASN A 1 117 ? -8.673 1.407 6.983 1.00 97.06 117 ASN A CA 1
ATOM 876 C C . ASN A 1 117 ? -9.247 1.985 8.289 1.00 97.06 117 ASN A C 1
ATOM 878 O O . ASN A 1 117 ? -8.906 1.539 9.387 1.00 97.06 117 ASN A O 1
ATOM 882 N N . LYS A 1 118 ? -10.149 2.961 8.171 1.00 97.25 118 LYS A N 1
ATOM 883 C CA . LYS A 1 118 ? -10.918 3.572 9.269 1.00 97.25 118 LYS A CA 1
ATOM 884 C C . LYS A 1 118 ? -12.417 3.258 9.204 1.00 97.25 118 LYS A C 1
ATOM 886 O O . LYS A 1 118 ? -13.187 3.857 9.944 1.00 97.25 118 LYS A O 1
ATOM 891 N N . THR A 1 119 ? -12.829 2.309 8.367 1.00 97.38 119 THR A N 1
ATOM 892 C CA . THR A 1 119 ? -14.246 1.983 8.114 1.00 97.38 119 THR A CA 1
ATOM 893 C C . THR A 1 119 ? -14.960 1.357 9.317 1.00 97.38 119 THR A C 1
ATOM 895 O O . THR A 1 119 ? -16.181 1.418 9.420 1.00 97.38 119 THR A O 1
ATOM 898 N N . GLY A 1 120 ? -14.210 0.739 10.236 1.00 95.06 120 GLY A N 1
ATOM 899 C CA . GLY A 1 120 ? -14.774 -0.074 11.319 1.00 95.06 120 GLY A CA 1
ATOM 900 C C . GLY A 1 120 ? -15.099 -1.518 10.914 1.00 95.06 120 GLY A C 1
ATOM 901 O O . GLY A 1 120 ? -15.576 -2.275 11.755 1.00 95.06 120 GLY A O 1
ATOM 902 N N . ALA A 1 121 ? -14.798 -1.918 9.674 1.00 95.25 121 ALA A N 1
ATOM 903 C CA . ALA A 1 121 ? -14.883 -3.289 9.172 1.00 95.25 121 ALA A CA 1
ATOM 904 C C . ALA A 1 121 ? -13.568 -3.704 8.482 1.00 95.25 121 ALA A C 1
ATOM 906 O O . ALA A 1 121 ? -12.679 -2.878 8.276 1.00 95.25 121 ALA A O 1
ATOM 907 N N . VAL A 1 122 ? -13.411 -4.990 8.157 1.00 95.25 122 VAL A N 1
ATOM 908 C CA . VAL A 1 122 ? -12.314 -5.452 7.287 1.00 95.25 122 VAL A CA 1
ATOM 909 C C . VAL A 1 122 ? -12.591 -4.976 5.861 1.00 95.25 122 VAL A C 1
ATOM 911 O O . VAL A 1 122 ? -13.721 -5.095 5.393 1.00 95.25 122 VAL A O 1
ATOM 914 N N . VAL A 1 123 ? -11.569 -4.444 5.187 1.00 97.62 123 VAL A N 1
ATOM 915 C CA . VAL A 1 123 ? -11.640 -4.034 3.776 1.00 97.62 123 VAL A CA 1
ATOM 916 C C . VAL A 1 123 ? -10.691 -4.906 2.969 1.00 97.62 123 VAL A C 1
ATOM 918 O O . VAL A 1 123 ? -9.491 -4.919 3.242 1.00 97.62 123 VAL A O 1
ATOM 921 N N . THR A 1 124 ? -11.204 -5.607 1.964 1.00 97.50 124 THR A N 1
ATOM 922 C CA . THR A 1 124 ? -10.380 -6.443 1.084 1.00 97.50 124 THR A CA 1
ATOM 923 C C . THR A 1 124 ? -9.758 -5.600 -0.027 1.00 97.50 124 THR A C 1
ATOM 925 O O . THR A 1 124 ? -10.454 -4.897 -0.758 1.00 97.50 124 THR A O 1
ATOM 928 N N . VAL A 1 125 ? -8.441 -5.679 -0.191 1.00 97.50 125 VAL A N 1
ATOM 929 C CA . VAL A 1 125 ? -7.722 -5.133 -1.347 1.00 97.50 125 VAL A CA 1
ATOM 930 C C . VAL A 1 125 ? -7.530 -6.256 -2.355 1.00 97.50 125 VAL A C 1
ATOM 932 O O . VAL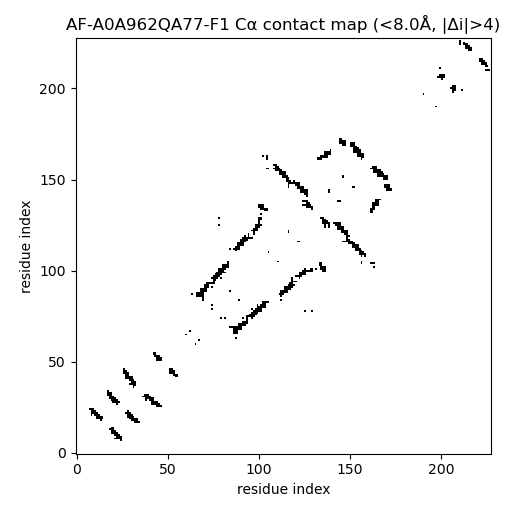 A 1 125 ? -6.815 -7.224 -2.089 1.00 97.50 125 VAL A O 1
ATOM 935 N N . ASN A 1 126 ? -8.185 -6.140 -3.505 1.00 97.50 126 ASN A N 1
ATOM 936 C CA . ASN A 1 126 ? -8.223 -7.209 -4.487 1.00 97.50 126 ASN A CA 1
ATOM 937 C C . ASN A 1 126 ? -6.966 -7.211 -5.366 1.00 97.50 126 ASN A C 1
ATOM 939 O O . ASN A 1 126 ? -6.523 -6.173 -5.862 1.00 97.50 126 ASN A O 1
ATOM 943 N N . ASN A 1 127 ? -6.397 -8.393 -5.590 1.00 97.38 127 ASN A N 1
ATOM 944 C CA . ASN A 1 127 ? -5.162 -8.546 -6.351 1.00 97.38 127 ASN A CA 1
ATOM 945 C C . ASN A 1 127 ? -5.435 -8.635 -7.857 1.00 97.38 127 ASN A C 1
ATOM 947 O O . ASN A 1 127 ? -6.099 -9.557 -8.320 1.00 97.38 127 ASN A O 1
ATOM 951 N N . LEU A 1 128 ? -4.869 -7.704 -8.629 1.00 97.00 128 LEU A N 1
ATOM 952 C CA . LEU A 1 128 ? -4.898 -7.681 -10.098 1.00 97.00 128 LEU A CA 1
ATOM 953 C C . LEU A 1 128 ? -6.311 -7.772 -10.709 1.00 97.00 128 LEU A C 1
ATOM 955 O O . LEU A 1 128 ? -6.518 -8.392 -11.753 1.00 97.00 128 LEU A O 1
ATOM 959 N N . THR A 1 129 ? -7.282 -7.116 -10.076 1.00 97.44 129 THR A N 1
ATOM 960 C CA . THR A 1 129 ? -8.686 -7.061 -10.517 1.00 97.44 129 THR A CA 1
ATOM 961 C C . THR A 1 129 ? -9.050 -5.695 -11.113 1.00 97.44 129 THR A C 1
ATOM 963 O O . THR A 1 129 ? -8.201 -4.816 -11.241 1.00 97.44 129 THR A O 1
ATOM 966 N N . GLY A 1 130 ? -10.301 -5.520 -11.551 1.00 95.50 130 GLY A N 1
ATOM 967 C CA . GLY A 1 130 ? -10.781 -4.292 -12.187 1.00 95.50 130 GLY A CA 1
ATOM 968 C C . GLY A 1 130 ? -10.470 -4.170 -13.687 1.00 95.50 130 GLY A C 1
ATOM 969 O O . GLY A 1 130 ? -9.618 -4.863 -14.242 1.00 95.50 130 GLY A O 1
ATOM 970 N N . ALA A 1 131 ? -11.209 -3.285 -14.365 1.00 95.19 131 ALA A N 1
ATOM 971 C CA . ALA A 1 131 ? -11.233 -3.192 -15.829 1.00 95.19 131 ALA A CA 1
ATOM 972 C C . ALA A 1 131 ? -10.072 -2.396 -16.449 1.00 95.19 131 ALA A C 1
ATOM 974 O O . ALA A 1 131 ? -9.780 -2.581 -17.630 1.00 95.19 131 ALA A O 1
ATOM 975 N N . THR A 1 132 ? -9.423 -1.508 -15.688 1.00 97.62 132 THR A N 1
ATOM 976 C CA . THR A 1 132 ? -8.360 -0.623 -16.189 1.00 97.62 132 THR A CA 1
ATOM 977 C C . THR A 1 132 ? -7.002 -1.136 -15.723 1.00 97.62 132 THR A C 1
ATOM 979 O O . THR A 1 132 ? -6.654 -0.917 -14.563 1.00 97.62 132 THR A O 1
ATOM 982 N N . PRO A 1 133 ? -6.181 -1.749 -16.602 1.00 96.75 133 PRO A N 1
ATOM 983 C CA . PRO A 1 133 ? -4.916 -2.357 -16.199 1.00 96.75 133 PRO A CA 1
ATOM 984 C C . PRO A 1 133 ? -3.974 -1.401 -15.462 1.00 96.75 133 PRO A C 1
ATOM 986 O O . PRO A 1 133 ? -3.292 -1.821 -14.537 1.00 96.75 133 PRO A O 1
ATOM 989 N N . ALA A 1 134 ? -3.934 -0.120 -15.837 1.00 97.44 134 ALA A N 1
ATOM 990 C CA . ALA A 1 134 ? -3.081 0.869 -15.177 1.00 97.44 134 ALA A CA 1
ATOM 991 C C . ALA A 1 134 ? -3.463 1.126 -13.708 1.00 97.44 134 ALA A C 1
ATOM 993 O O . ALA A 1 134 ? -2.621 1.529 -12.922 1.00 97.44 134 ALA A O 1
ATOM 994 N N . ASN A 1 135 ? -4.710 0.866 -13.315 1.00 98.12 135 ASN A N 1
ATOM 995 C CA . ASN A 1 135 ? -5.210 1.195 -11.980 1.00 98.12 135 ASN A CA 1
ATOM 996 C C . ASN A 1 135 ? -5.167 0.004 -11.011 1.00 98.12 135 ASN A C 1
ATOM 998 O O . ASN A 1 135 ? -5.539 0.142 -9.847 1.00 98.12 135 ASN A O 1
ATOM 1002 N N . GLN A 1 136 ? -4.765 -1.176 -11.484 1.00 98.44 136 GLN A N 1
ATOM 1003 C CA . GLN A 1 136 ? -4.822 -2.401 -10.688 1.00 98.44 136 GLN A CA 1
ATOM 1004 C C . GLN A 1 136 ? -3.742 -2.428 -9.604 1.00 98.44 136 GLN A C 1
ATOM 1006 O O . GLN A 1 136 ? -2.676 -1.815 -9.738 1.00 98.44 136 GLN A O 1
ATOM 1011 N N . ILE A 1 137 ? -4.013 -3.208 -8.558 1.00 98.38 137 ILE A N 1
ATOM 1012 C CA . ILE A 1 137 ? -3.159 -3.353 -7.380 1.00 98.38 137 ILE A CA 1
ATOM 1013 C C . ILE A 1 137 ? -2.518 -4.744 -7.375 1.00 98.38 137 ILE A C 1
ATOM 1015 O O . ILE A 1 137 ? -3.198 -5.751 -7.541 1.00 98.38 137 ILE A O 1
ATOM 1019 N N . ILE A 1 138 ? -1.207 -4.809 -7.162 1.00 96.88 138 ILE A N 1
ATOM 1020 C CA . ILE A 1 138 ? -0.465 -6.031 -6.849 1.00 96.88 138 ILE A CA 1
ATOM 1021 C C . ILE A 1 138 ? -0.272 -6.069 -5.335 1.00 96.88 138 ILE A C 1
ATOM 1023 O O . ILE A 1 138 ? 0.437 -5.226 -4.779 1.00 96.88 138 ILE A O 1
ATOM 1027 N N . THR A 1 139 ? -0.873 -7.051 -4.669 1.00 94.19 139 THR A N 1
ATOM 1028 C CA . THR A 1 139 ? -0.813 -7.201 -3.201 1.00 94.19 139 THR A CA 1
ATOM 1029 C C . THR A 1 139 ? 0.515 -7.777 -2.709 1.00 94.19 139 THR A C 1
ATOM 1031 O O . THR A 1 139 ? 0.867 -7.608 -1.546 1.00 94.19 139 THR A O 1
ATOM 1034 N N . GLY A 1 140 ? 1.258 -8.464 -3.583 1.00 88.38 140 GLY A N 1
ATOM 1035 C CA . GLY A 1 140 ? 2.521 -9.133 -3.252 1.00 88.38 140 GLY A CA 1
ATOM 1036 C C . GLY A 1 140 ? 2.363 -10.529 -2.635 1.00 88.38 140 GLY A C 1
ATOM 1037 O O . GLY A 1 140 ? 3.354 -11.244 -2.530 1.00 88.38 140 GLY A O 1
ATOM 1038 N N . THR A 1 141 ? 1.140 -10.947 -2.291 1.00 85.19 141 THR A N 1
ATOM 1039 C CA . THR A 1 141 ? 0.825 -12.291 -1.764 1.00 85.19 141 THR A CA 1
ATOM 1040 C C . THR A 1 141 ? 0.384 -13.275 -2.850 1.00 85.19 141 THR A C 1
ATOM 1042 O O . THR A 1 141 ? 0.313 -14.472 -2.602 1.00 85.19 141 THR A O 1
ATOM 1045 N N . GLY A 1 142 ? 0.083 -12.783 -4.056 1.00 87.38 142 GLY A N 1
ATOM 1046 C CA . GLY A 1 142 ? -0.514 -13.583 -5.132 1.00 87.38 142 GLY A CA 1
ATOM 1047 C C . GLY A 1 142 ? -2.031 -13.767 -5.005 1.00 87.38 142 GLY A C 1
ATOM 1048 O O . GLY A 1 142 ? -2.644 -14.273 -5.939 1.00 87.38 142 GLY A O 1
ATOM 1049 N N . ASP A 1 143 ? -2.629 -13.293 -3.911 1.00 92.25 143 ASP A N 1
ATOM 1050 C CA . ASP A 1 143 ? -4.064 -13.349 -3.616 1.00 92.25 143 ASP A CA 1
ATOM 1051 C C . ASP A 1 143 ? -4.547 -11.999 -3.052 1.00 92.25 143 ASP A C 1
ATOM 1053 O O . ASP A 1 143 ? -3.754 -11.074 -2.843 1.00 92.25 143 ASP A O 1
ATOM 1057 N N . ASN A 1 144 ? -5.846 -11.856 -2.816 1.00 94.62 144 ASN A N 1
ATOM 1058 C CA . ASN A 1 144 ? -6.431 -10.705 -2.144 1.00 94.62 144 ASN A CA 1
ATOM 1059 C C . ASN A 1 144 ? -5.810 -10.491 -0.754 1.00 94.62 144 ASN A C 1
ATOM 1061 O O . ASN A 1 144 ? -5.353 -11.425 -0.093 1.00 94.62 144 ASN A O 1
ATOM 1065 N N . LEU A 1 145 ? -5.791 -9.236 -0.307 1.00 93.94 145 LEU A N 1
ATOM 1066 C CA . LEU A 1 145 ? -5.227 -8.845 0.980 1.00 93.94 145 LEU A CA 1
ATOM 1067 C C . LEU A 1 145 ? -6.279 -8.154 1.839 1.00 93.94 145 LEU A C 1
ATOM 1069 O O . LEU A 1 145 ? -6.715 -7.047 1.533 1.00 93.94 145 LEU A O 1
ATOM 1073 N N . ASP A 1 146 ? -6.631 -8.772 2.959 1.00 94.56 146 ASP A N 1
ATOM 1074 C CA . ASP A 1 146 ? -7.563 -8.181 3.913 1.00 94.56 146 ASP A CA 1
ATOM 1075 C C . ASP A 1 146 ? -6.870 -7.145 4.798 1.00 94.56 146 ASP A C 1
ATOM 1077 O O . ASP A 1 146 ? -5.945 -7.438 5.557 1.00 94.56 146 ASP A O 1
ATOM 1081 N N . MET A 1 147 ? -7.334 -5.901 4.742 1.00 94.81 147 MET A N 1
ATOM 1082 C CA . MET A 1 147 ? -6.926 -4.851 5.665 1.00 94.81 147 MET A CA 1
ATOM 1083 C C . MET A 1 147 ? -7.818 -4.888 6.900 1.00 94.81 147 MET A C 1
ATOM 1085 O O . MET A 1 147 ? -8.983 -4.484 6.854 1.00 94.81 147 MET A O 1
ATOM 1089 N N . ALA A 1 148 ? -7.258 -5.323 8.029 1.00 95.19 148 ALA A N 1
ATOM 1090 C CA . ALA A 1 148 ? -7.950 -5.270 9.311 1.00 95.19 148 ALA A CA 1
ATOM 1091 C C . ALA A 1 148 ? -8.348 -3.830 9.694 1.00 95.19 148 ALA A C 1
ATOM 1093 O O . ALA A 1 148 ? -7.826 -2.842 9.170 1.00 95.19 148 ALA A O 1
ATOM 1094 N N . ILE A 1 149 ? -9.273 -3.707 10.644 1.00 94.12 149 ILE A N 1
ATOM 1095 C CA . ILE A 1 149 ? -9.701 -2.410 11.178 1.00 94.12 149 ILE A CA 1
ATOM 1096 C C . ILE A 1 149 ? -8.479 -1.683 11.757 1.00 94.12 149 ILE A C 1
ATOM 1098 O O . ILE A 1 149 ? -7.726 -2.261 12.538 1.00 94.12 149 ILE A O 1
ATOM 1102 N N . ASN A 1 150 ? -8.300 -0.406 11.407 1.00 93.62 150 ASN A N 1
ATOM 1103 C CA . ASN A 1 150 ? -7.143 0.423 11.766 1.00 93.62 150 ASN A CA 1
ATOM 1104 C C . ASN A 1 150 ? -5.791 -0.039 11.196 1.00 93.62 150 ASN A C 1
ATOM 1106 O O . ASN A 1 150 ? -4.775 0.556 11.555 1.00 93.62 150 ASN A O 1
ATOM 1110 N N . ALA A 1 151 ? -5.759 -1.041 10.314 1.00 95.38 151 ALA A N 1
ATOM 1111 C CA . ALA A 1 151 ? -4.546 -1.406 9.597 1.00 95.38 151 ALA A CA 1
ATOM 1112 C C . ALA A 1 151 ? -4.235 -0.402 8.481 1.00 95.38 151 ALA A C 1
ATOM 1114 O O . ALA A 1 151 ? -5.124 0.279 7.954 1.00 95.38 151 ALA A O 1
ATOM 1115 N N . SER A 1 152 ? -2.963 -0.371 8.092 1.00 95.25 152 SER A N 1
ATOM 1116 C CA . SER A 1 152 ? -2.479 0.447 6.987 1.00 95.25 152 SER A CA 1
ATOM 1117 C C . SER A 1 152 ? -1.615 -0.370 6.034 1.00 95.25 152 SER A C 1
ATOM 1119 O O . SER A 1 152 ? -0.902 -1.288 6.453 1.00 95.25 152 SER A O 1
ATOM 1121 N N . LEU A 1 153 ? -1.663 0.008 4.760 1.00 96.38 153 LEU A N 1
ATOM 1122 C CA . LEU A 1 153 ? -0.789 -0.476 3.701 1.00 96.38 153 LEU A CA 1
ATOM 1123 C C . LEU A 1 153 ? 0.001 0.693 3.125 1.00 96.38 153 LEU A C 1
ATOM 1125 O O . LEU A 1 153 ? -0.548 1.767 2.902 1.00 96.38 153 LEU A O 1
ATOM 1129 N N . SER A 1 154 ? 1.274 0.462 2.845 1.00 95.62 154 SER A N 1
ATOM 1130 C CA . SER A 1 154 ? 2.122 1.345 2.055 1.00 95.62 154 SER A CA 1
ATOM 1131 C C . SER A 1 154 ? 2.060 0.895 0.603 1.00 95.62 154 SER A C 1
ATOM 1133 O O . SER A 1 154 ? 2.353 -0.267 0.304 1.00 95.62 154 SER A O 1
ATOM 1135 N N . LEU A 1 155 ? 1.694 1.803 -0.297 1.00 97.00 155 LEU A N 1
ATOM 1136 C CA . LEU A 1 155 ? 1.582 1.536 -1.724 1.00 97.00 155 LEU A CA 1
ATOM 1137 C C . LEU A 1 155 ? 2.506 2.448 -2.523 1.00 97.00 155 LEU A C 1
ATOM 1139 O O . LEU A 1 155 ? 2.721 3.610 -2.182 1.00 97.00 155 LEU A O 1
ATOM 1143 N N . TYR A 1 156 ? 3.017 1.904 -3.620 1.00 96.69 156 TYR A N 1
ATOM 1144 C CA . TYR A 1 156 ? 3.822 2.618 -4.598 1.00 96.69 156 TYR A CA 1
ATOM 1145 C C . TYR A 1 156 ? 3.317 2.314 -6.007 1.00 96.69 156 TYR A C 1
ATOM 1147 O O . TYR A 1 156 ? 3.119 1.150 -6.359 1.00 96.69 156 TYR A O 1
ATOM 1155 N N . TYR A 1 157 ? 3.099 3.350 -6.806 1.00 98.25 157 TYR A N 1
ATOM 1156 C CA . TYR A 1 157 ? 2.819 3.217 -8.224 1.00 98.25 157 TYR A CA 1
ATOM 1157 C C . TYR A 1 157 ? 4.130 3.050 -8.987 1.00 98.25 157 TYR A C 1
ATOM 1159 O O . TYR A 1 157 ? 4.975 3.940 -8.964 1.00 98.25 157 TYR A O 1
ATOM 1167 N N . ASP A 1 158 ? 4.276 1.915 -9.665 1.00 96.75 158 ASP A N 1
ATOM 1168 C CA . ASP A 1 158 ? 5.422 1.590 -10.511 1.00 96.75 158 ASP A CA 1
ATOM 1169 C C . ASP A 1 158 ? 5.065 1.876 -11.969 1.00 96.75 158 ASP A C 1
ATOM 1171 O O . ASP A 1 158 ? 4.327 1.111 -12.600 1.00 96.75 158 ASP A O 1
ATOM 1175 N N . THR A 1 159 ? 5.595 2.966 -12.523 1.00 95.81 159 THR A N 1
ATOM 1176 C CA . THR A 1 159 ? 5.331 3.367 -13.913 1.00 95.81 159 THR A CA 1
ATOM 1177 C C . THR A 1 159 ? 5.785 2.336 -14.943 1.00 95.81 159 THR A C 1
ATOM 1179 O O . THR A 1 159 ? 5.140 2.214 -15.987 1.00 95.81 159 THR A O 1
ATOM 1182 N N . ASN A 1 160 ? 6.818 1.534 -14.656 1.00 94.19 160 ASN A N 1
ATOM 1183 C CA . ASN A 1 160 ? 7.320 0.530 -15.600 1.00 94.19 160 ASN A CA 1
ATOM 1184 C C . ASN A 1 160 ? 6.308 -0.599 -15.813 1.00 94.19 160 ASN A C 1
ATOM 1186 O O . ASN A 1 160 ? 6.093 -1.041 -16.939 1.00 94.19 160 ASN A O 1
ATOM 1190 N N . SER A 1 161 ? 5.677 -1.064 -14.732 1.00 93.94 161 SER A N 1
ATOM 1191 C CA . SER A 1 161 ? 4.612 -2.075 -14.808 1.00 93.94 161 SER A CA 1
ATOM 1192 C C . SER A 1 161 ? 3.211 -1.469 -14.953 1.00 93.94 161 SER A C 1
ATOM 1194 O O . SER A 1 161 ? 2.259 -2.188 -15.278 1.00 93.94 161 SER A O 1
ATOM 1196 N N . SER A 1 162 ? 3.088 -0.152 -14.752 1.00 96.88 162 SER A N 1
ATOM 1197 C CA . SER A 1 162 ? 1.827 0.590 -14.697 1.00 96.88 162 SER A CA 1
ATOM 1198 C C . SER A 1 162 ? 0.838 -0.077 -13.738 1.00 96.88 162 SER A C 1
ATOM 1200 O O . SER A 1 162 ? -0.234 -0.531 -14.149 1.00 96.88 162 SER A O 1
ATOM 1202 N N . LYS A 1 163 ? 1.264 -0.253 -12.482 1.00 97.81 163 LYS A N 1
ATOM 1203 C CA . LYS A 1 163 ? 0.490 -0.887 -11.404 1.00 97.81 163 LYS A CA 1
ATOM 1204 C C . LYS A 1 163 ? 0.785 -0.226 -10.070 1.00 97.81 163 LYS A C 1
ATOM 1206 O O . LYS A 1 163 ? 1.919 0.174 -9.803 1.00 97.81 163 LYS A O 1
ATOM 1211 N N . TRP A 1 164 ? -0.210 -0.230 -9.193 1.00 98.25 164 TRP A N 1
ATOM 1212 C CA . TRP A 1 164 ? 0.022 -0.040 -7.768 1.00 98.25 164 TRP A CA 1
ATOM 1213 C C . TRP A 1 164 ? 0.596 -1.317 -7.171 1.00 98.25 164 TRP A C 1
ATOM 1215 O O . TRP A 1 164 ? 0.125 -2.414 -7.456 1.00 98.25 164 TRP A O 1
ATOM 1225 N N . ARG A 1 165 ? 1.611 -1.188 -6.327 1.00 97.38 165 ARG A N 1
ATOM 1226 C CA . ARG A 1 165 ? 2.225 -2.292 -5.593 1.00 97.38 165 ARG A CA 1
ATOM 1227 C C . ARG A 1 165 ? 2.102 -2.019 -4.110 1.00 97.38 165 ARG A C 1
ATOM 1229 O O . ARG A 1 165 ? 2.494 -0.948 -3.650 1.00 97.38 165 ARG A O 1
ATOM 1236 N N . VAL A 1 166 ? 1.609 -2.994 -3.361 1.00 96.12 166 VAL A N 1
ATOM 1237 C CA . VAL A 1 166 ? 1.758 -2.998 -1.906 1.00 96.12 166 VAL A CA 1
ATOM 1238 C C . VAL A 1 166 ? 3.226 -3.293 -1.597 1.00 96.12 166 VAL A C 1
ATOM 1240 O O . VAL A 1 166 ? 3.769 -4.306 -2.033 1.00 96.12 166 VAL A O 1
ATOM 1243 N N . VAL A 1 167 ? 3.884 -2.381 -0.882 1.00 93.81 167 VAL A N 1
ATOM 1244 C CA . VAL A 1 167 ? 5.321 -2.454 -0.545 1.00 93.81 167 VAL A CA 1
ATOM 1245 C C . VAL A 1 167 ? 5.578 -2.615 0.956 1.00 93.81 167 VAL A C 1
ATOM 1247 O O . VAL A 1 167 ? 6.720 -2.763 1.381 1.00 93.81 167 VAL A O 1
ATOM 1250 N N . GLY A 1 168 ? 4.525 -2.600 1.772 1.00 89.19 168 GLY A N 1
ATOM 1251 C CA . GLY A 1 168 ? 4.589 -2.858 3.207 1.00 89.19 168 GLY A CA 1
ATOM 1252 C C . GLY A 1 168 ? 3.242 -2.619 3.883 1.00 89.19 168 GLY A C 1
ATOM 1253 O O . GLY A 1 168 ? 2.327 -2.074 3.272 1.00 89.19 168 GLY A O 1
ATOM 1254 N N . GLY A 1 169 ? 3.117 -3.015 5.148 1.00 84.88 169 GLY A N 1
ATOM 1255 C CA . GLY A 1 169 ? 1.913 -2.788 5.947 1.00 84.88 169 GLY A CA 1
ATOM 1256 C C . GLY A 1 169 ? 1.520 -3.991 6.793 1.00 84.88 169 GLY A C 1
ATOM 1257 O O . GLY A 1 169 ? 2.114 -5.060 6.694 1.00 84.88 169 GLY A O 1
ATOM 1258 N N . SER A 1 170 ? 0.501 -3.807 7.627 1.00 69.44 170 SER A N 1
ATOM 1259 C CA . SER A 1 170 ? -0.057 -4.849 8.496 1.00 69.44 170 SER A CA 1
ATOM 1260 C C . SER A 1 170 ? -1.340 -5.440 7.903 1.00 69.44 170 SER A C 1
ATOM 1262 O O . SER A 1 170 ? -2.335 -5.608 8.612 1.00 69.44 170 SER A O 1
ATOM 1264 N N . GLY A 1 171 ? -1.345 -5.684 6.587 1.00 60.94 171 GLY A N 1
ATOM 1265 C CA . GLY A 1 171 ? -2.411 -6.441 5.928 1.00 60.94 171 GLY A CA 1
ATOM 1266 C C . GLY A 1 171 ? -2.493 -7.833 6.553 1.00 60.94 171 GLY A C 1
ATOM 1267 O O . GLY A 1 171 ? -1.462 -8.462 6.770 1.00 60.94 171 GLY A O 1
ATOM 1268 N N . GLY A 1 172 ? -3.700 -8.273 6.904 1.00 56.03 172 GLY A N 1
ATOM 1269 C CA . GLY A 1 172 ? -4.028 -9.408 7.773 1.00 56.03 172 GLY A CA 1
ATOM 1270 C C . GLY A 1 172 ? -3.684 -10.798 7.233 1.00 56.03 172 GLY A C 1
ATOM 1271 O O . GLY A 1 172 ? -4.347 -11.765 7.591 1.00 56.03 172 GLY A O 1
ATOM 1272 N N . GLY A 1 173 ? -2.650 -10.921 6.403 1.00 55.16 173 GLY A N 1
ATOM 1273 C CA . GLY A 1 173 ? -2.089 -12.194 5.977 1.00 55.16 173 GLY A CA 1
ATOM 1274 C C . GLY A 1 173 ? -1.254 -12.812 7.092 1.00 55.16 173 GLY A C 1
ATOM 1275 O O . GLY A 1 173 ? -0.027 -12.745 7.075 1.00 55.16 173 GLY A O 1
ATOM 1276 N N . ALA A 1 174 ? -1.914 -13.438 8.064 1.00 51.44 174 ALA A N 1
ATOM 1277 C CA . ALA A 1 174 ? -1.285 -14.530 8.783 1.00 51.44 174 ALA A CA 1
ATOM 1278 C C . ALA A 1 174 ? -1.208 -15.705 7.803 1.00 51.44 174 ALA A C 1
ATOM 1280 O O . ALA A 1 174 ? -2.142 -16.493 7.717 1.00 51.44 174 ALA A O 1
ATOM 1281 N N . GLY A 1 175 ? -0.105 -15.827 7.061 1.00 56.28 175 GLY A N 1
ATOM 1282 C CA . GLY A 1 175 ? 0.307 -17.151 6.606 1.00 56.28 175 GLY A CA 1
ATOM 1283 C C . GLY A 1 175 ? 0.520 -17.960 7.877 1.00 56.28 175 GLY A C 1
ATOM 1284 O O . GLY A 1 175 ? 1.517 -17.765 8.578 1.00 56.28 175 GLY A O 1
ATOM 1285 N N . THR A 1 176 ? -0.484 -18.735 8.281 1.00 58.91 176 THR A N 1
ATOM 1286 C CA . THR A 1 176 ? -0.372 -19.492 9.520 1.00 58.91 176 THR A CA 1
ATOM 1287 C C . THR A 1 176 ? 0.695 -20.547 9.280 1.00 58.91 176 THR A C 1
ATOM 1289 O O . THR A 1 176 ? 0.682 -21.244 8.270 1.00 58.91 176 THR A O 1
ATOM 1292 N N . LEU A 1 177 ? 1.640 -20.684 10.209 1.00 62.50 177 LEU A N 1
ATOM 1293 C CA . LEU A 1 177 ? 2.618 -21.778 10.166 1.00 62.50 177 LEU A CA 1
ATOM 1294 C C . LEU A 1 177 ? 1.925 -23.155 10.041 1.00 62.50 177 LEU A C 1
ATOM 1296 O O . LEU A 1 177 ? 2.535 -24.104 9.559 1.00 62.50 177 LEU A O 1
ATOM 1300 N N . GLN A 1 178 ? 0.642 -23.227 10.416 1.00 66.69 178 GLN A N 1
ATOM 1301 C CA . GLN A 1 178 ? -0.249 -24.369 10.252 1.00 66.69 178 GLN A CA 1
ATOM 1302 C C . GLN A 1 178 ? -0.444 -24.794 8.788 1.00 66.69 178 GLN A C 1
ATOM 1304 O O . GLN A 1 178 ? -0.368 -25.981 8.513 1.00 66.69 178 GLN A O 1
ATOM 1309 N N . GLU A 1 179 ? -0.620 -23.874 7.835 1.00 64.69 179 GLU A N 1
ATOM 1310 C CA . GLU A 1 179 ? -0.812 -24.241 6.417 1.00 64.69 179 GLU A CA 1
ATOM 1311 C C . GLU A 1 179 ? 0.456 -24.851 5.799 1.00 64.69 179 GLU A C 1
ATOM 1313 O O . GLU A 1 179 ? 0.382 -25.773 4.990 1.00 64.69 179 GLU A O 1
ATOM 1318 N N . ILE A 1 180 ? 1.634 -24.379 6.221 1.00 67.19 180 ILE A N 1
ATOM 1319 C CA . ILE A 1 180 ? 2.927 -24.949 5.812 1.00 67.19 180 ILE A CA 1
ATOM 1320 C C . ILE A 1 180 ? 3.135 -26.327 6.458 1.00 67.19 180 ILE A C 1
ATOM 1322 O O . ILE A 1 180 ? 3.684 -27.228 5.824 1.00 67.19 180 ILE A O 1
ATOM 1326 N N . TYR A 1 181 ? 2.686 -26.501 7.704 1.00 70.38 181 TYR A N 1
ATOM 1327 C CA . TYR A 1 181 ? 2.746 -27.775 8.418 1.00 70.38 181 TYR A CA 1
ATOM 1328 C C . TYR A 1 181 ? 1.789 -28.822 7.823 1.00 70.38 181 TYR A C 1
ATOM 1330 O O . TYR A 1 181 ? 2.214 -29.946 7.566 1.00 70.38 181 TYR A O 1
ATOM 1338 N N . ASP A 1 182 ? 0.543 -28.455 7.519 1.00 68.88 182 ASP A N 1
ATOM 1339 C CA . ASP A 1 182 ? -0.477 -29.360 6.966 1.00 68.88 182 ASP A CA 1
ATOM 1340 C C . ASP A 1 182 ? -0.164 -29.794 5.523 1.00 68.88 182 ASP A C 1
ATOM 1342 O O . ASP A 1 182 ? -0.558 -30.879 5.096 1.00 68.88 182 ASP A O 1
ATOM 1346 N N . ALA A 1 183 ? 0.574 -28.970 4.772 1.00 67.44 183 ALA A N 1
ATOM 1347 C CA . ALA A 1 183 ? 1.087 -29.314 3.446 1.00 67.44 183 ALA A CA 1
ATOM 1348 C C . ALA A 1 183 ? 2.367 -30.172 3.485 1.00 67.44 183 ALA A C 1
ATOM 1350 O O . ALA A 1 183 ? 2.824 -30.636 2.435 1.00 67.44 183 ALA A O 1
ATOM 1351 N N . SER A 1 184 ? 2.972 -30.380 4.662 1.00 70.88 184 SER A N 1
ATOM 1352 C CA . SER A 1 184 ? 4.120 -31.275 4.791 1.00 70.88 184 SER A CA 1
ATOM 1353 C C . SER A 1 184 ? 3.659 -32.729 4.701 1.00 70.88 184 SER A C 1
ATOM 1355 O O . SER A 1 184 ? 2.660 -33.126 5.297 1.00 70.88 184 SER A O 1
ATOM 1357 N N . VAL A 1 185 ? 4.378 -33.540 3.924 1.00 70.88 185 VAL A N 1
ATOM 1358 C CA . VAL A 1 185 ? 4.131 -34.984 3.903 1.00 70.88 185 VAL A CA 1
ATOM 1359 C C . VAL A 1 185 ? 4.524 -35.514 5.286 1.00 70.88 185 VAL A C 1
ATOM 1361 O O . VAL A 1 185 ? 5.694 -35.361 5.654 1.00 70.88 185 VAL A O 1
ATOM 1364 N N . PRO A 1 186 ? 3.599 -36.098 6.075 1.00 64.62 186 PRO A N 1
ATOM 1365 C CA . PRO A 1 186 ? 3.979 -36.705 7.340 1.00 64.62 186 PRO A CA 1
ATOM 1366 C C . PRO A 1 186 ? 5.028 -37.786 7.057 1.00 64.62 186 PRO A C 1
ATOM 1368 O O . PRO A 1 186 ? 4.892 -38.498 6.059 1.00 64.62 186 PRO A O 1
ATOM 1371 N N . PRO A 1 187 ? 6.072 -37.936 7.890 1.00 62.03 187 PRO A N 1
ATOM 1372 C CA . PRO A 1 187 ? 6.998 -39.046 7.728 1.00 62.03 187 PRO A CA 1
ATOM 1373 C C . PRO A 1 187 ? 6.203 -40.355 7.817 1.00 62.03 187 PRO A C 1
ATOM 1375 O O . PRO A 1 187 ? 5.646 -40.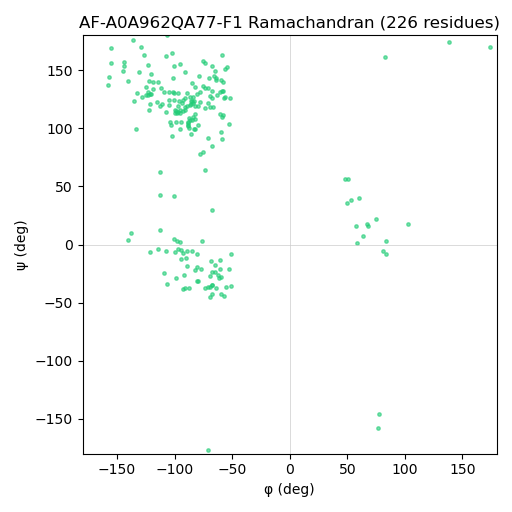683 8.864 1.00 62.03 187 PRO A O 1
ATOM 1378 N N . SER A 1 188 ? 6.099 -41.075 6.700 1.00 64.38 188 SER A N 1
ATOM 1379 C CA . SER A 1 188 ? 5.419 -42.364 6.619 1.00 64.38 188 SER A CA 1
ATOM 1380 C C . SER A 1 188 ? 6.448 -43.483 6.533 1.00 64.38 188 SER A C 1
ATOM 1382 O O . SER A 1 188 ? 7.361 -43.439 5.710 1.00 64.38 188 SER A O 1
ATOM 1384 N N . ILE A 1 189 ? 6.283 -44.507 7.369 1.00 66.50 189 ILE A N 1
ATOM 1385 C CA . ILE A 1 189 ? 6.974 -45.784 7.192 1.00 66.50 189 ILE A CA 1
ATOM 1386 C C . ILE A 1 189 ? 6.079 -46.639 6.294 1.00 66.50 189 ILE A C 1
ATOM 1388 O O . ILE A 1 189 ? 5.068 -47.171 6.752 1.00 66.50 189 ILE A O 1
ATOM 1392 N N . ASP A 1 190 ? 6.428 -46.737 5.013 1.00 63.06 190 ASP A N 1
ATOM 1393 C CA . ASP A 1 190 ? 5.733 -47.603 4.059 1.00 63.06 190 ASP A CA 1
ATOM 1394 C C . ASP A 1 190 ? 6.295 -49.028 4.135 1.00 63.06 190 ASP A C 1
ATOM 1396 O O . ASP A 1 190 ? 7.400 -49.314 3.671 1.00 63.06 190 ASP A O 1
ATOM 1400 N N . VAL A 1 191 ? 5.515 -49.948 4.705 1.00 68.38 191 VAL A N 1
ATOM 1401 C CA . VAL A 1 191 ? 5.819 -51.385 4.680 1.00 68.38 191 VAL A CA 1
ATOM 1402 C C . VAL A 1 191 ? 5.267 -51.953 3.371 1.00 68.38 191 VAL A C 1
ATOM 1404 O O . VAL A 1 191 ? 4.078 -52.239 3.248 1.00 68.38 191 VAL A O 1
ATOM 1407 N N . THR A 1 192 ? 6.123 -52.034 2.352 1.00 61.19 192 THR A N 1
ATOM 1408 C CA . THR A 1 192 ? 5.724 -52.354 0.967 1.00 61.19 192 THR A CA 1
ATOM 1409 C C . THR A 1 192 ? 5.614 -53.847 0.661 1.00 61.19 192 THR A C 1
ATOM 1411 O O . THR A 1 192 ? 5.128 -54.210 -0.412 1.00 61.19 192 THR A O 1
ATOM 1414 N N . ASP A 1 193 ? 5.981 -54.727 1.593 1.00 65.00 193 ASP A N 1
ATOM 1415 C CA . ASP A 1 193 ? 5.726 -56.157 1.478 1.00 65.00 193 ASP A CA 1
ATOM 1416 C C . ASP A 1 193 ? 4.894 -56.662 2.666 1.00 65.00 193 ASP A C 1
ATOM 1418 O O . ASP A 1 193 ? 5.010 -56.204 3.796 1.00 65.00 193 ASP A O 1
ATOM 1422 N N . THR A 1 194 ? 3.960 -57.568 2.389 1.00 59.44 194 THR A N 1
ATOM 1423 C CA . THR A 1 194 ? 3.072 -58.151 3.410 1.00 59.44 194 THR A CA 1
ATOM 1424 C C . THR A 1 194 ? 3.568 -59.509 3.901 1.00 59.44 194 THR A C 1
ATOM 1426 O O . THR A 1 194 ? 2.888 -60.144 4.700 1.00 59.44 194 THR A O 1
ATOM 1429 N N . ASN A 1 195 ? 4.731 -59.970 3.424 1.00 60.16 195 ASN A N 1
ATOM 1430 C CA . ASN A 1 195 ? 5.205 -61.342 3.636 1.00 60.16 195 ASN A CA 1
ATOM 1431 C C . ASN A 1 195 ? 6.721 -61.460 3.905 1.00 60.16 195 ASN A C 1
ATOM 1433 O O . ASN A 1 195 ? 7.219 -62.584 4.001 1.00 60.16 195 ASN A O 1
ATOM 1437 N N . GLY A 1 196 ? 7.454 -60.351 4.011 1.00 64.38 196 GLY A N 1
ATOM 1438 C CA . GLY A 1 196 ? 8.857 -60.293 4.411 1.00 64.38 196 GLY A CA 1
ATOM 1439 C C . GLY A 1 196 ? 9.032 -59.711 5.821 1.00 64.38 196 GLY A C 1
ATOM 1440 O O . GLY A 1 196 ? 8.109 -59.118 6.383 1.00 64.38 196 GLY A O 1
ATOM 1441 N N . PRO A 1 197 ? 10.198 -59.920 6.457 1.00 64.56 197 PRO A N 1
ATOM 1442 C CA . PRO A 1 197 ? 10.555 -59.182 7.662 1.00 64.56 197 PRO A CA 1
ATOM 1443 C C . PRO A 1 197 ? 10.700 -57.690 7.331 1.00 64.56 197 PRO A C 1
ATOM 1445 O O . PRO A 1 197 ? 11.209 -57.339 6.271 1.00 64.56 197 PRO A O 1
ATOM 1448 N N . LEU A 1 198 ? 10.293 -56.812 8.251 1.00 68.38 198 LEU A N 1
ATOM 1449 C CA . LEU A 1 198 ? 10.549 -55.376 8.139 1.00 68.38 198 LEU A CA 1
ATOM 1450 C C . LEU A 1 198 ? 12.066 -55.141 8.067 1.00 68.38 198 LEU A C 1
ATOM 1452 O O . LEU A 1 198 ? 12.766 -55.335 9.060 1.00 68.38 198 LEU A O 1
ATOM 1456 N N . VAL A 1 199 ? 12.567 -54.736 6.899 1.00 65.62 199 VAL A N 1
ATOM 1457 C CA . VAL A 1 199 ? 13.968 -54.345 6.710 1.00 65.62 199 VAL A CA 1
ATOM 1458 C C . VAL A 1 199 ? 14.048 -52.826 6.735 1.00 65.62 199 VAL A C 1
ATOM 1460 O O . VAL A 1 199 ? 13.499 -52.152 5.866 1.00 65.62 199 VAL A O 1
ATOM 1463 N N . LEU A 1 200 ? 14.744 -52.290 7.733 1.00 70.62 200 LEU A N 1
ATOM 1464 C CA . LEU A 1 200 ? 15.148 -50.891 7.757 1.00 70.62 200 LEU A CA 1
ATOM 1465 C C . LEU A 1 200 ? 16.529 -50.809 7.095 1.00 70.62 200 LEU A C 1
ATOM 1467 O O . LEU A 1 200 ? 17.490 -51.428 7.556 1.00 70.62 200 LEU A O 1
ATOM 1471 N N . ALA A 1 201 ? 16.596 -50.107 5.970 1.00 64.25 201 ALA A N 1
ATOM 1472 C CA . ALA A 1 201 ? 17.799 -49.966 5.166 1.00 64.25 201 ALA A CA 1
ATOM 1473 C C . ALA A 1 201 ? 18.149 -48.488 4.987 1.00 64.25 201 ALA A C 1
ATOM 1475 O O . ALA A 1 201 ? 17.271 -47.623 5.052 1.00 64.25 201 ALA A O 1
ATOM 1476 N N . ASP A 1 202 ? 19.428 -48.195 4.763 1.00 69.19 202 ASP A N 1
ATOM 1477 C CA . ASP A 1 202 ? 19.856 -46.842 4.416 1.00 69.19 202 ASP A CA 1
ATOM 1478 C C . ASP A 1 202 ? 19.402 -46.457 2.987 1.00 69.19 202 ASP A C 1
ATOM 1480 O O . ASP A 1 202 ? 18.746 -47.219 2.270 1.00 69.19 202 ASP A O 1
ATOM 1484 N N . SER A 1 203 ? 19.788 -45.265 2.526 1.00 69.81 203 SER A N 1
ATOM 1485 C CA . SER A 1 203 ? 19.482 -44.801 1.166 1.00 69.81 203 SER A CA 1
ATOM 1486 C C . SER A 1 203 ? 20.056 -45.676 0.037 1.00 69.81 203 SER A C 1
ATOM 1488 O O . SER A 1 203 ? 19.667 -45.493 -1.116 1.00 69.81 203 SER A O 1
ATOM 1490 N N . ASN A 1 204 ? 20.978 -46.592 0.340 1.00 75.00 204 ASN A N 1
ATOM 1491 C CA . ASN A 1 204 ? 21.608 -47.526 -0.593 1.00 75.00 204 ASN A CA 1
ATOM 1492 C C . ASN A 1 204 ? 20.998 -48.938 -0.537 1.00 75.00 204 ASN A C 1
ATOM 1494 O O . ASN A 1 204 ? 21.462 -49.812 -1.267 1.00 75.00 204 ASN A O 1
ATOM 1498 N N . LEU A 1 205 ? 19.934 -49.147 0.252 1.00 66.44 205 LEU A N 1
ATOM 1499 C CA . LEU A 1 205 ? 19.293 -50.447 0.499 1.00 66.44 205 LEU A CA 1
ATOM 1500 C C . LEU A 1 205 ? 20.174 -51.442 1.274 1.00 66.44 205 LEU A C 1
ATOM 1502 O O . LEU A 1 205 ? 19.868 -52.638 1.300 1.00 66.44 205 LEU A O 1
ATOM 1506 N N . ASP A 1 206 ? 21.225 -50.962 1.939 1.00 75.38 206 ASP A N 1
ATOM 1507 C CA . ASP A 1 206 ? 22.018 -51.795 2.835 1.00 75.38 206 ASP A CA 1
ATOM 1508 C C . ASP A 1 206 ? 21.270 -51.956 4.170 1.00 75.38 206 ASP A C 1
ATOM 1510 O O . ASP A 1 206 ? 20.809 -50.952 4.730 1.00 75.38 206 ASP A O 1
ATOM 1514 N N . PRO A 1 207 ? 21.114 -53.188 4.704 1.00 71.38 207 PRO A N 1
ATOM 1515 C CA . PRO A 1 207 ? 20.490 -53.392 6.007 1.00 71.38 207 PRO A CA 1
ATOM 1516 C C . PRO A 1 207 ? 21.249 -52.590 7.062 1.00 71.38 207 PRO A C 1
ATOM 1518 O O . PRO A 1 207 ? 22.467 -52.741 7.189 1.00 71.38 207 PRO A O 1
ATOM 1521 N N . MET A 1 208 ? 20.551 -51.747 7.822 1.00 73.00 208 MET A N 1
ATOM 1522 C CA . MET A 1 208 ? 21.206 -51.022 8.907 1.00 73.00 208 MET A CA 1
ATOM 1523 C C . MET A 1 208 ? 21.618 -52.040 9.982 1.00 73.00 208 MET A C 1
ATOM 1525 O O . MET A 1 208 ? 20.808 -52.850 10.424 1.00 73.00 208 MET A O 1
ATOM 1529 N N . THR A 1 209 ? 22.896 -52.046 10.360 1.00 64.19 209 THR A N 1
ATOM 1530 C CA . THR A 1 209 ? 23.473 -53.037 11.290 1.00 64.19 209 THR A CA 1
ATOM 1531 C C . THR A 1 209 ? 23.495 -52.577 12.747 1.00 64.19 209 THR A C 1
ATOM 1533 O O . THR A 1 209 ? 23.897 -53.343 13.617 1.00 64.19 209 THR A O 1
ATOM 1536 N N . ASP A 1 210 ? 23.093 -51.334 13.007 1.00 64.31 210 ASP A N 1
ATOM 1537 C CA . ASP A 1 210 ? 23.122 -50.704 14.330 1.00 64.31 210 ASP A CA 1
ATOM 1538 C C . ASP A 1 210 ? 21.716 -50.682 14.948 1.00 64.31 210 ASP A C 1
ATOM 1540 O O . ASP A 1 210 ? 20.742 -50.876 14.234 1.00 64.31 210 ASP A O 1
ATOM 1544 N N . ASN A 1 211 ? 21.579 -50.429 16.257 1.00 58.28 211 ASN A N 1
ATOM 1545 C CA . ASN A 1 211 ? 20.276 -50.340 16.940 1.00 58.28 211 ASN A CA 1
ATOM 1546 C C . ASN A 1 211 ? 19.324 -49.354 16.236 1.00 58.28 211 ASN A C 1
ATOM 1548 O O . ASN A 1 211 ? 19.457 -48.140 16.376 1.00 58.28 211 ASN A O 1
ATOM 1552 N N . ILE A 1 212 ? 18.345 -49.881 15.496 1.00 61.72 212 ILE A N 1
ATOM 1553 C CA . ILE A 1 212 ? 17.453 -49.084 14.632 1.00 61.72 212 ILE A CA 1
ATOM 1554 C C . ILE A 1 212 ? 16.165 -48.659 15.356 1.00 61.72 212 ILE A C 1
ATOM 1556 O O . ILE A 1 212 ? 15.374 -47.879 14.830 1.00 61.72 212 ILE A O 1
ATOM 1560 N N . LEU A 1 213 ? 15.934 -49.157 16.572 1.00 63.62 213 LEU A N 1
ATOM 1561 C CA . LEU A 1 213 ? 14.763 -48.812 17.368 1.00 63.62 213 LEU A CA 1
ATOM 1562 C C . LEU A 1 213 ? 15.178 -48.485 18.803 1.00 63.62 213 LEU A C 1
ATOM 1564 O O . LEU A 1 213 ? 15.378 -49.377 19.622 1.00 63.62 213 LEU A O 1
ATOM 1568 N N . GLU A 1 214 ? 15.288 -47.193 19.100 1.00 64.12 214 GLU A N 1
ATOM 1569 C CA . GLU A 1 214 ? 15.377 -46.692 20.468 1.00 64.12 214 GLU A CA 1
ATOM 1570 C C . GLU A 1 214 ? 13.962 -46.321 20.929 1.00 64.12 214 GLU A C 1
ATOM 1572 O O . GLU A 1 214 ? 13.389 -45.326 20.486 1.00 64.12 214 GLU A O 1
ATOM 1577 N N . ILE A 1 215 ? 13.362 -47.146 21.790 1.00 63.03 215 ILE A N 1
ATOM 1578 C CA . ILE A 1 215 ? 12.138 -46.760 22.497 1.00 63.03 215 ILE A CA 1
ATOM 1579 C C . ILE A 1 215 ? 12.580 -46.065 23.782 1.00 63.03 215 ILE A C 1
ATOM 1581 O O . ILE A 1 215 ? 13.027 -46.727 24.716 1.00 63.03 215 ILE A O 1
ATOM 1585 N N . GLN A 1 216 ? 12.472 -44.739 23.818 1.00 57.72 216 GLN A N 1
ATOM 1586 C CA . GLN A 1 216 ? 12.638 -43.968 25.047 1.00 57.72 216 GLN A CA 1
ATOM 1587 C C . GLN A 1 216 ? 11.304 -43.947 25.799 1.00 57.72 216 GLN A C 1
ATOM 1589 O O . GLN A 1 216 ? 10.279 -43.532 25.251 1.00 57.72 216 GLN A O 1
ATOM 1594 N N . ASP A 1 217 ? 11.293 -44.404 27.052 1.00 58.03 217 ASP A N 1
ATOM 1595 C CA . ASP A 1 217 ? 10.197 -44.051 27.954 1.00 58.03 217 ASP A CA 1
ATOM 1596 C C . ASP A 1 217 ? 10.251 -42.540 28.225 1.00 58.03 217 ASP A C 1
ATOM 1598 O O . ASP A 1 217 ? 11.319 -41.957 28.372 1.00 58.03 217 ASP A O 1
ATOM 1602 N N . SER A 1 218 ? 9.083 -41.920 28.365 1.00 58.56 218 SER A N 1
ATOM 1603 C CA . SER A 1 218 ? 8.859 -40.531 28.789 1.00 58.56 218 SER A CA 1
ATOM 1604 C C . SER A 1 218 ? 9.577 -40.103 30.081 1.00 58.56 218 SER A C 1
ATOM 1606 O O . SER A 1 218 ? 9.534 -38.927 30.444 1.00 58.56 218 SER A O 1
ATOM 1608 N N . SER A 1 219 ? 10.200 -41.046 30.791 1.00 59.09 219 SER A N 1
ATOM 1609 C CA . SER A 1 219 ? 10.996 -40.828 31.994 1.00 59.09 219 SER A CA 1
ATOM 1610 C C . SER A 1 219 ? 12.519 -40.793 31.757 1.00 59.09 219 SER A C 1
ATOM 1612 O O . SER A 1 219 ? 13.241 -40.477 32.700 1.00 59.09 219 SER A O 1
ATOM 1614 N N . ASP A 1 220 ? 13.016 -41.090 30.545 1.00 59.22 220 ASP A N 1
ATOM 1615 C CA . ASP A 1 220 ? 14.446 -41.238 30.187 1.00 59.22 220 ASP A CA 1
ATOM 1616 C C . ASP A 1 220 ? 15.217 -42.304 31.007 1.00 59.22 220 ASP A C 1
ATOM 1618 O O . ASP A 1 220 ? 16.450 -42.317 31.025 1.00 59.22 220 ASP A O 1
ATOM 1622 N N . VAL A 1 221 ? 14.529 -43.211 31.718 1.00 56.47 221 VAL A N 1
ATOM 1623 C CA . VAL A 1 221 ? 15.186 -44.127 32.677 1.00 56.47 221 VAL A CA 1
ATOM 1624 C C . VAL A 1 221 ? 15.598 -45.473 32.071 1.00 56.47 221 VAL A C 1
ATOM 1626 O O . VAL A 1 221 ? 16.566 -46.069 32.542 1.00 56.47 221 VAL A O 1
ATOM 1629 N N . GLU A 1 222 ? 14.933 -45.954 31.020 1.00 58.19 222 GLU A N 1
ATOM 1630 C CA . GLU A 1 222 ? 15.271 -47.238 30.393 1.00 58.19 222 GLU A CA 1
ATOM 1631 C C . GLU A 1 222 ? 15.293 -47.131 28.868 1.00 58.19 222 GLU A C 1
ATOM 1633 O O . GLU A 1 222 ? 14.306 -46.760 28.234 1.00 58.19 222 GLU A O 1
ATOM 1638 N N . THR A 1 223 ? 16.436 -47.486 28.282 1.00 54.84 223 THR A N 1
ATOM 1639 C CA . THR A 1 223 ? 16.592 -47.733 26.849 1.00 54.84 223 THR A CA 1
ATOM 1640 C C . THR A 1 223 ? 16.452 -49.228 26.607 1.00 54.84 223 THR A C 1
ATOM 1642 O O . THR A 1 223 ? 17.259 -50.025 27.087 1.00 54.84 223 THR A O 1
ATOM 1645 N N . PHE A 1 224 ? 15.418 -49.625 25.868 1.00 57.66 224 PHE A N 1
ATOM 1646 C CA . PHE A 1 224 ? 15.255 -51.013 25.447 1.00 57.66 224 PHE A CA 1
ATOM 1647 C C . PHE A 1 224 ? 15.844 -51.173 24.045 1.00 57.66 224 PHE A C 1
ATOM 1649 O O . PHE A 1 224 ? 15.211 -50.804 23.057 1.00 57.66 224 PHE A O 1
ATOM 1656 N N . SER A 1 225 ? 17.071 -51.687 23.957 1.00 58.72 225 SER A N 1
ATOM 1657 C CA . SER A 1 225 ? 17.700 -52.043 22.685 1.00 58.72 225 SER A CA 1
ATOM 1658 C C . SER A 1 225 ? 17.407 -53.500 22.343 1.00 58.72 225 SER A C 1
ATOM 1660 O O . SER A 1 225 ? 17.678 -54.400 23.139 1.00 58.72 225 SER A O 1
ATOM 1662 N N . PHE A 1 226 ? 16.864 -53.741 21.153 1.00 58.81 226 PHE A N 1
ATOM 1663 C CA . PHE A 1 226 ? 16.838 -55.079 20.572 1.00 58.81 226 PHE A CA 1
ATOM 1664 C C . PHE A 1 226 ? 18.123 -55.286 19.772 1.00 58.81 226 PHE A C 1
ATOM 1666 O O . PHE A 1 226 ? 18.232 -54.784 18.657 1.00 58.81 226 PHE A O 1
ATOM 1673 N N . ASP A 1 227 ? 19.067 -56.037 20.338 1.00 56.91 227 ASP A N 1
ATOM 1674 C CA . ASP A 1 227 ? 20.176 -56.589 19.561 1.00 56.91 227 ASP A CA 1
ATOM 1675 C C . ASP A 1 227 ? 19.611 -57.675 18.624 1.00 56.91 227 ASP A C 1
ATOM 1677 O O . ASP A 1 227 ? 18.885 -58.570 19.077 1.00 56.91 227 ASP A O 1
ATOM 1681 N N . ILE A 1 228 ? 19.907 -57.574 17.323 1.00 55.75 228 ILE A N 1
ATOM 1682 C CA . ILE A 1 228 ? 19.589 -58.600 16.311 1.00 55.75 228 ILE A CA 1
ATOM 1683 C C . ILE A 1 228 ? 20.707 -59.643 16.255 1.00 55.75 228 ILE A C 1
ATOM 1685 O O . ILE A 1 228 ? 21.890 -59.242 16.182 1.00 55.75 228 ILE A O 1
#

Solvent-accessible surface area (backbone atoms only — not comparable to full-atom values): 13647 Å² total; per-residue (Å²): 138,84,86,79,83,84,80,83,73,80,52,79,49,83,46,82,95,57,37,40,45,43,41,44,90,86,49,37,46,37,39,37,34,71,88,73,80,39,76,73,45,79,46,59,40,60,64,76,91,71,79,51,76,56,66,94,57,52,67,62,53,46,58,72,71,42,89,38,74,38,78,40,66,76,60,56,39,69,64,29,69,43,73,55,74,91,37,54,26,38,32,40,42,23,60,60,34,41,25,36,15,29,40,44,61,64,91,79,58,62,48,71,34,31,44,30,34,56,24,78,44,60,33,34,41,35,43,70,33,69,93,52,70,50,20,12,29,41,52,80,75,92,42,66,40,42,28,36,59,73,23,39,35,32,36,35,38,39,65,92,78,34,27,33,31,48,78,48,62,59,49,63,72,72,78,50,71,59,62,63,54,72,70,46,80,72,94,74,87,81,79,87,61,97,83,65,81,91,78,64,48,51,101,83,69,46,73,60,88,63,84,85,55,82,53,71,48,100,77,76,78,54,80,57,74,69,86,128

Nearest PDB structures (foldseek):
  3odt-assembly1_A  TM=8.223E-01  e=4.794E+00  Saccharomyces cerevisiae
  3h7n-assembly4_D  TM=6.465E-01  e=5.082E+00  Saccharomyces cerevisiae
  7b9v-assembly1_w  TM=7.557E-01  e=8.109E+00  Saccharomyces cerevisiae
  3f7f-assembly1_A  TM=2.205E-01  e=4.371E-01  Saccharomyces cerevisiae
  8tie-assembly1_l  TM=2.160E-01  e=1.675E+00  Saccharomyces cerevisiae

Foldseek 3Di:
DDDDDDDDFDDWDDDPDAWIFTQDPVRWTFTARNVPRDRPDTQPQPPPVPRDRDDPPVVVVCQVVPQDEAEAQPFAAEQDEAEADPGQEYEDAALRAAEHFFYDADPPAKDKHKYWYNNQAKYKYAACDDDDNLGGEHAVPVGIFIAGHGWMFIWMQHRVSSYIYGPDIPGPPPPDVVVVVVPDDPDDDDPPDPPDPDFDADPVRHGDQDQPDFDQDPVNPDTDTDHD